Protein AF-J9DH73-F1 (afdb_monomer)

Sequence (199 aa):
MKFQQNHLLKFFNASQVFRYFQIIYLNVNLIKTSLPDKNPPKNPIFIPEATYPLINDPEERTLKVIQGFKFLAETIKNGNIDEERHLYKYRSCQDKKKLKEHASIASEYYRSILDKQDEIDTNALRKVLELQKIIWEAESYEPNPIIDTMVYSSVLRHTHLFNQFLSKRNQELLELPPRIYVFDHDEVPKYMKMFAGSG

Secondary structure (DSSP, 8-state):
-HHHHHHHHHHHHHHHHHHHHHHHHHHHHHHHHTS--SS--SS-------S------HHHHHHHHHHHHHHHHHHHHHS-TTT-TTTGGGTT-S-HHHHHHHHHHHHHHHHHHHH-GGG--HHHHHHHHHHHHHHHHHTTSS--HHHHHHHHHHHHHHHHHHHHHHHHTTPPPPPPPPPP--S-GGGHHHHHHHHTT--

Mean predicted aligned error: 12.37 Å

Radius of gyration: 19.83 Å; Cα contacts (8 Å, |Δi|>4): 155; chains: 1; bounding box: 51×43×52 Å

Organism: Edhazardia aedis (strain USNM 41457) (NCBI:txid1003232)

Solvent-accessible surface area (backbone atoms only — not comparable to full-atom values): 11528 Å² total; per-residue (Å²): 110,72,66,62,53,53,51,51,52,50,51,51,25,51,53,46,49,54,53,49,54,51,45,53,54,50,50,60,54,52,54,58,74,54,48,88,67,93,70,75,66,97,65,75,83,84,68,82,72,74,93,60,80,96,64,87,48,43,57,64,46,48,54,50,51,47,52,52,50,24,51,52,17,45,45,53,44,75,48,57,46,90,74,37,80,92,36,45,67,46,52,73,26,90,55,56,67,61,52,29,51,54,18,44,55,38,26,55,52,39,50,57,46,69,77,37,61,90,72,68,44,56,68,55,53,52,52,49,52,53,48,51,47,53,58,49,48,44,59,40,63,60,94,38,69,66,48,58,52,51,44,49,52,51,51,47,54,48,49,53,43,50,32,52,34,26,56,77,69,74,45,67,67,73,81,75,69,78,78,78,76,84,63,59,79,88,44,45,71,56,53,51,32,52,60,53,72,70,111

Foldseek 3Di:
DVVVVVVVLQVQLVVLLVLVVVLVVLLVLLVVLQDPDPDDPPDDDCPPPPPDPPDVDLLVVLLVVLVVLLVVLVCLLPDDLVPDPVNVLLVPQPCSVVSNVLSVVSNVLSVVCNVVVVPDAPVSLVVNLVSLLSNQVSSPNDPDSNSVSVSLVVSQVSLVSVQSVCVVVVHDGDDRPHRDDSDDPVCVVVVSCVSSVND

pLDDT: mean 71.95, std 19.32, range [31.03, 97.44]

Structure (mmCIF, N/CA/C/O backbone):
data_AF-J9DH73-F1
#
_entry.id   AF-J9DH73-F1
#
loop_
_atom_site.group_PDB
_atom_site.id
_atom_site.type_symbol
_atom_site.label_atom_id
_atom_site.label_alt_id
_atom_site.label_comp_id
_atom_site.label_asym_id
_atom_site.label_entity_id
_atom_site.label_seq_id
_atom_site.pdbx_PDB_ins_code
_atom_site.Cartn_x
_atom_site.Cartn_y
_atom_site.Cartn_z
_atom_site.occupancy
_atom_site.B_iso_or_equiv
_atom_site.auth_seq_id
_atom_site.auth_comp_id
_atom_site.auth_asym_id
_atom_site.auth_atom_id
_atom_site.pdbx_PDB_model_num
ATOM 1 N N . MET A 1 1 ? 34.864 -10.810 -31.579 1.00 51.38 1 MET A N 1
ATOM 2 C CA . MET A 1 1 ? 33.843 -9.797 -31.218 1.00 51.38 1 MET A CA 1
ATOM 3 C C . MET A 1 1 ? 32.400 -10.250 -31.474 1.00 51.38 1 MET A C 1
ATOM 5 O O . MET A 1 1 ? 31.648 -10.285 -30.510 1.00 51.38 1 MET A O 1
ATOM 9 N N . LYS A 1 2 ? 32.006 -10.685 -32.687 1.00 54.03 2 LYS A N 1
ATOM 10 C CA . LYS A 1 2 ? 30.611 -11.108 -32.986 1.00 54.03 2 LYS A CA 1
ATOM 11 C C . LYS A 1 2 ? 30.055 -12.236 -32.093 1.00 54.03 2 LYS A C 1
ATOM 13 O O . LYS A 1 2 ? 28.882 -12.220 -31.741 1.00 54.03 2 LYS A O 1
ATOM 18 N N . PHE A 1 3 ? 30.892 -13.196 -31.692 1.00 49.16 3 PHE A N 1
ATOM 19 C CA . PHE A 1 3 ? 30.472 -14.333 -30.859 1.00 49.16 3 PHE A CA 1
ATOM 20 C C . PHE A 1 3 ? 30.090 -13.924 -29.424 1.00 49.16 3 PHE A C 1
ATOM 22 O O . PHE A 1 3 ? 29.038 -14.317 -28.926 1.00 49.16 3 PHE A O 1
ATOM 29 N N . GLN A 1 4 ? 30.904 -13.077 -28.783 1.00 47.84 4 GLN A N 1
ATOM 30 C CA . GLN A 1 4 ? 30.628 -12.559 -27.436 1.00 47.84 4 GLN A CA 1
ATOM 31 C C . GLN A 1 4 ? 29.412 -11.627 -27.420 1.00 47.84 4 GLN A C 1
ATOM 33 O O . GLN A 1 4 ? 28.604 -11.723 -26.505 1.00 47.84 4 GLN A O 1
ATOM 38 N N . GLN A 1 5 ? 29.228 -10.795 -28.453 1.00 54.97 5 GLN A N 1
ATOM 39 C CA . GLN A 1 5 ? 28.031 -9.956 -28.595 1.00 54.97 5 GLN A CA 1
ATOM 40 C C . GLN A 1 5 ? 26.753 -10.796 -28.733 1.00 54.97 5 GLN A C 1
ATOM 42 O O . GLN A 1 5 ? 25.781 -10.525 -28.037 1.00 54.97 5 GLN A O 1
ATOM 47 N N . ASN A 1 6 ? 26.769 -11.863 -29.543 1.00 61.38 6 ASN A N 1
ATOM 48 C CA . ASN A 1 6 ? 25.629 -12.781 -29.666 1.00 61.38 6 ASN A CA 1
ATOM 49 C C . ASN A 1 6 ? 25.310 -13.517 -28.357 1.00 61.38 6 ASN A C 1
ATOM 51 O O . ASN A 1 6 ? 24.139 -13.720 -28.039 1.00 61.38 6 ASN A O 1
ATOM 55 N N . HIS A 1 7 ? 26.327 -13.921 -27.593 1.00 60.62 7 HIS A N 1
ATOM 56 C CA . HIS A 1 7 ? 26.116 -14.553 -26.291 1.00 60.62 7 HIS A CA 1
ATOM 57 C C . HIS A 1 7 ? 25.555 -13.581 -25.254 1.00 60.62 7 HIS A C 1
ATOM 59 O O . HIS A 1 7 ? 24.628 -13.950 -24.536 1.00 60.62 7 HIS A O 1
ATOM 65 N N . LEU A 1 8 ? 26.064 -12.344 -25.212 1.00 56.38 8 LEU A N 1
ATOM 66 C CA . LEU A 1 8 ? 25.523 -11.294 -24.352 1.00 56.38 8 LEU A CA 1
ATOM 67 C C . LEU A 1 8 ? 24.046 -11.043 -24.676 1.00 56.38 8 LEU A C 1
ATOM 69 O O . LEU A 1 8 ? 23.219 -11.041 -23.773 1.00 56.38 8 LEU A O 1
ATOM 73 N N . LEU A 1 9 ? 23.705 -10.905 -25.962 1.00 57.78 9 LEU A N 1
ATOM 74 C CA . LEU A 1 9 ? 22.332 -10.657 -26.408 1.00 57.78 9 LEU A CA 1
ATOM 75 C C . LEU A 1 9 ? 21.389 -11.802 -26.012 1.00 57.78 9 LEU A C 1
ATOM 77 O O . LEU A 1 9 ? 20.325 -11.570 -25.447 1.00 57.78 9 LEU A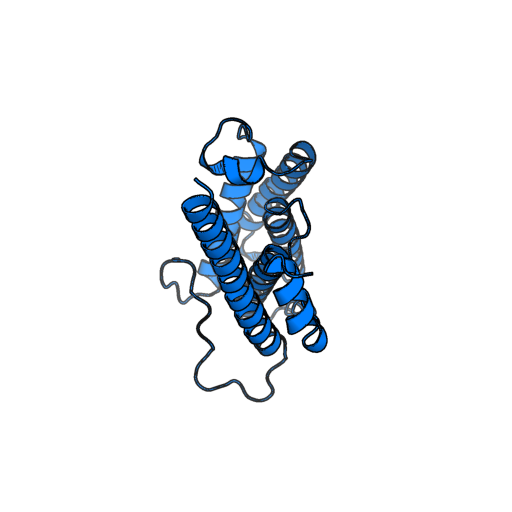 O 1
ATOM 81 N N . LYS A 1 10 ? 21.808 -13.053 -26.243 1.00 58.22 10 LYS A N 1
ATOM 82 C CA . LYS A 1 10 ? 21.043 -14.241 -25.836 1.00 58.22 10 LYS A CA 1
ATOM 83 C C . LYS A 1 10 ? 20.865 -14.319 -24.320 1.00 58.22 10 LYS A C 1
ATOM 85 O O . LYS A 1 10 ? 19.787 -14.680 -23.861 1.00 58.22 10 LYS A O 1
ATOM 90 N N . PHE A 1 11 ? 21.890 -13.966 -23.548 1.00 62.53 11 PHE A N 1
ATOM 91 C CA . PHE A 1 11 ? 21.822 -13.934 -22.088 1.00 62.53 11 PHE A CA 1
ATOM 92 C C . PHE A 1 11 ? 20.876 -12.836 -21.577 1.00 62.53 11 PHE A C 1
ATOM 94 O O . PHE A 1 11 ? 20.068 -13.091 -20.681 1.00 62.53 11 PHE A O 1
ATOM 101 N N . PHE A 1 12 ? 20.916 -11.641 -22.176 1.00 56.41 12 PHE A N 1
ATOM 102 C CA . PHE A 1 12 ? 19.981 -10.554 -21.872 1.00 56.41 12 PHE A CA 1
ATOM 103 C C . PHE A 1 12 ? 18.535 -10.939 -22.208 1.00 56.41 12 PHE A C 1
ATOM 105 O O . PHE A 1 12 ? 17.659 -10.770 -21.362 1.00 56.41 12 PHE A O 1
ATOM 112 N N . ASN A 1 13 ? 18.290 -11.540 -23.376 1.00 56.66 13 ASN A N 1
ATOM 113 C CA . ASN A 1 13 ? 16.952 -11.982 -23.778 1.00 56.66 13 ASN A CA 1
ATOM 114 C C . ASN A 1 13 ? 16.436 -13.127 -22.896 1.00 56.66 13 ASN A C 1
ATOM 116 O O . ASN A 1 13 ? 15.281 -13.104 -22.478 1.00 56.66 13 ASN A O 1
ATOM 120 N N . ALA A 1 14 ? 17.283 -14.096 -22.532 1.00 59.66 14 ALA A N 1
ATOM 121 C CA . ALA A 1 14 ? 16.899 -15.153 -21.597 1.00 59.66 14 ALA A CA 1
ATOM 122 C C . ALA A 1 14 ? 16.576 -14.587 -20.202 1.00 59.66 14 ALA A C 1
ATOM 124 O O . ALA A 1 14 ? 15.585 -14.978 -19.592 1.00 59.66 14 ALA A O 1
ATOM 125 N N . SER A 1 15 ? 17.357 -13.616 -19.721 1.00 59.72 15 SER A N 1
ATOM 126 C CA . SER A 1 15 ? 17.110 -12.940 -18.440 1.00 59.72 15 SER A CA 1
ATOM 127 C C . SER A 1 15 ? 15.808 -12.133 -18.444 1.00 59.72 15 SER A C 1
ATOM 129 O O . SER A 1 15 ? 15.085 -12.138 -17.448 1.00 59.72 15 SER A O 1
ATOM 131 N N . GLN A 1 16 ? 15.482 -11.469 -19.558 1.00 55.56 16 GLN A N 1
ATOM 132 C CA . GLN A 1 16 ? 14.188 -10.810 -19.766 1.00 55.56 16 GLN A CA 1
ATOM 133 C C . GLN A 1 16 ? 13.054 -11.842 -19.695 1.00 55.56 16 GLN A C 1
ATOM 135 O O . GLN A 1 16 ? 12.154 -11.699 -18.873 1.00 55.56 16 GLN A O 1
ATOM 140 N N . VAL A 1 17 ? 13.137 -12.936 -20.459 1.00 56.59 17 VAL A N 1
ATOM 141 C CA . VAL A 1 17 ? 12.135 -14.019 -20.456 1.00 56.59 17 VAL A CA 1
ATOM 142 C C . VAL A 1 17 ? 11.925 -14.618 -19.060 1.00 56.59 17 VAL A C 1
ATOM 144 O O . VAL A 1 17 ? 10.782 -14.814 -18.653 1.00 56.59 17 VAL A O 1
ATOM 147 N N . PHE A 1 18 ? 12.992 -14.852 -18.290 1.00 57.72 18 PHE A N 1
ATOM 148 C CA . PHE A 1 18 ? 12.879 -15.330 -16.906 1.00 57.72 18 PHE A CA 1
ATOM 149 C C . PHE A 1 18 ? 12.145 -14.339 -15.996 1.00 57.72 18 PHE A C 1
ATOM 151 O O . PHE A 1 18 ? 11.306 -14.762 -15.198 1.00 57.72 18 PHE A O 1
ATOM 158 N N . ARG A 1 19 ? 12.403 -13.030 -16.136 1.00 52.12 19 ARG A N 1
ATOM 159 C CA . ARG A 1 19 ? 11.634 -11.999 -15.420 1.00 52.12 19 ARG A CA 1
ATOM 160 C C . ARG A 1 19 ? 10.159 -12.049 -15.814 1.00 52.12 19 ARG A C 1
ATOM 162 O O . ARG A 1 19 ? 9.313 -12.015 -14.931 1.00 52.12 19 ARG A O 1
ATOM 169 N N . TYR A 1 20 ? 9.831 -12.230 -17.093 1.00 56.41 20 TYR A N 1
ATOM 170 C CA . TYR A 1 20 ? 8.434 -12.338 -17.536 1.00 56.41 20 TYR A CA 1
ATOM 171 C C . TYR A 1 20 ? 7.722 -13.594 -17.036 1.00 56.41 20 TYR A C 1
ATOM 173 O O . TYR A 1 20 ? 6.562 -13.521 -16.638 1.00 56.41 20 TYR A O 1
ATOM 181 N N . PHE A 1 21 ? 8.415 -14.729 -16.964 1.00 60.50 21 PHE A N 1
ATOM 182 C CA . PHE A 1 21 ? 7.854 -15.954 -16.393 1.00 60.50 21 PHE A CA 1
ATOM 183 C C . PHE A 1 21 ? 7.482 -15.774 -14.914 1.00 60.50 21 PHE A C 1
ATOM 185 O O . PHE A 1 21 ? 6.420 -16.219 -14.476 1.00 60.50 21 PHE A O 1
ATOM 192 N N . GLN A 1 22 ? 8.318 -15.055 -14.155 1.00 57.19 22 GLN A N 1
ATOM 193 C CA . GLN A 1 22 ? 8.010 -14.675 -12.775 1.00 57.19 22 GLN A CA 1
ATOM 194 C C . GLN A 1 22 ? 6.772 -13.771 -12.702 1.00 57.19 22 GLN A C 1
ATOM 196 O O . GLN A 1 22 ? 5.927 -13.988 -11.840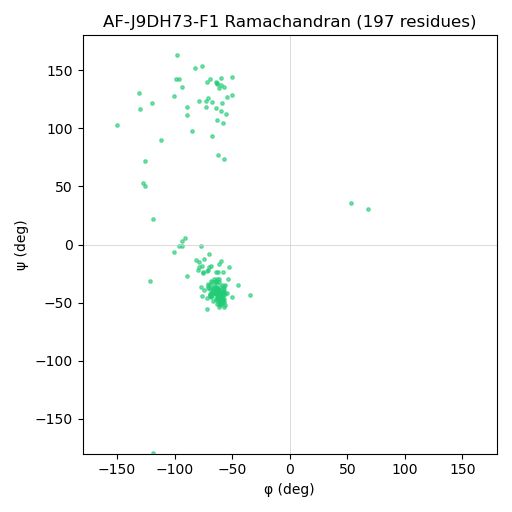 1.00 57.19 22 GLN A O 1
ATOM 201 N N . ILE A 1 23 ? 6.611 -12.813 -13.622 1.00 54.16 23 ILE A N 1
ATOM 202 C CA . ILE A 1 23 ? 5.426 -11.940 -13.666 1.00 54.16 23 ILE A CA 1
ATOM 203 C C . ILE A 1 23 ? 4.152 -12.731 -13.957 1.00 54.16 23 ILE A C 1
ATOM 205 O O . ILE A 1 23 ? 3.144 -12.523 -13.284 1.00 54.16 23 ILE A O 1
ATOM 209 N N . ILE A 1 24 ? 4.176 -13.630 -14.943 1.00 57.59 24 ILE A N 1
ATOM 210 C CA . ILE A 1 24 ? 3.013 -14.453 -15.300 1.00 57.59 24 ILE A CA 1
ATOM 211 C C . ILE A 1 24 ? 2.611 -15.315 -14.099 1.00 57.59 24 ILE A C 1
ATOM 213 O O . ILE A 1 24 ? 1.440 -15.361 -13.728 1.00 57.59 24 ILE A O 1
ATOM 217 N N . TYR A 1 25 ? 3.588 -15.931 -13.429 1.00 57.03 25 TYR A N 1
ATOM 218 C CA . TYR A 1 25 ? 3.342 -16.730 -12.231 1.00 57.03 25 TYR A CA 1
ATOM 219 C C . TYR A 1 25 ? 2.799 -15.894 -11.057 1.00 57.03 25 TYR A C 1
ATOM 221 O O . TYR A 1 25 ? 1.879 -16.326 -10.359 1.00 57.03 25 TYR A O 1
ATOM 229 N N . LEU A 1 26 ? 3.321 -14.680 -10.849 1.00 53.56 26 LEU A N 1
ATOM 230 C CA . LEU A 1 26 ? 2.803 -13.739 -9.851 1.00 53.56 26 LEU A CA 1
ATOM 231 C C . LEU A 1 26 ? 1.354 -13.338 -10.168 1.00 53.56 26 LEU A C 1
ATOM 233 O O . LEU A 1 26 ? 0.506 -13.401 -9.282 1.00 53.56 26 LEU A O 1
ATOM 237 N N . ASN A 1 27 ? 1.039 -13.025 -11.428 1.00 53.31 27 ASN A N 1
ATOM 238 C CA . ASN A 1 27 ? -0.311 -12.662 -11.869 1.00 53.31 27 ASN A CA 1
ATOM 239 C C . ASN A 1 27 ? -1.324 -13.798 -11.668 1.00 53.31 27 ASN A C 1
ATOM 241 O O . ASN A 1 27 ? -2.405 -13.566 -11.131 1.00 53.31 27 ASN A O 1
ATOM 245 N N . VAL A 1 28 ? -0.977 -15.039 -12.023 1.00 55.50 28 VAL A N 1
ATOM 246 C CA . VAL A 1 28 ? -1.866 -16.202 -11.833 1.00 55.50 28 VAL A CA 1
ATOM 247 C C . VAL A 1 28 ? -2.208 -16.430 -10.356 1.00 55.50 28 VAL A C 1
ATOM 249 O O . VAL A 1 28 ? -3.340 -16.797 -10.037 1.00 55.50 28 VAL A O 1
ATOM 252 N N . ASN A 1 29 ? -1.263 -16.201 -9.443 1.00 50.38 29 ASN A N 1
ATOM 253 C CA . ASN A 1 29 ? -1.519 -16.341 -8.008 1.00 50.38 29 ASN A CA 1
ATOM 254 C C . ASN A 1 29 ? -2.357 -15.183 -7.448 1.00 50.38 29 ASN A C 1
ATOM 256 O O . ASN A 1 29 ? -3.273 -15.428 -6.666 1.00 50.38 29 ASN A O 1
ATOM 260 N N . LEU A 1 30 ? -2.109 -13.953 -7.905 1.00 53.25 30 LEU A N 1
ATOM 261 C CA . LEU A 1 30 ? -2.869 -12.759 -7.515 1.00 53.25 30 LEU A CA 1
ATOM 262 C C . LEU A 1 30 ? -4.346 -12.843 -7.908 1.00 53.25 30 LEU A C 1
ATOM 264 O O . LEU A 1 30 ? -5.229 -12.476 -7.135 1.00 53.25 30 LEU A O 1
ATOM 268 N N . ILE A 1 31 ? -4.612 -13.408 -9.083 1.00 50.06 31 ILE A N 1
ATOM 269 C CA . ILE A 1 31 ? -5.952 -13.686 -9.602 1.00 50.06 31 ILE A CA 1
ATOM 270 C C . ILE A 1 31 ? -6.764 -14.610 -8.677 1.00 50.06 31 ILE A C 1
ATOM 272 O O . ILE A 1 31 ? -7.980 -14.453 -8.575 1.00 50.06 31 ILE A O 1
ATOM 276 N N . LYS A 1 32 ? -6.121 -15.577 -8.013 1.00 52.12 32 LYS A N 1
ATOM 277 C CA . LYS A 1 32 ? -6.806 -16.538 -7.131 1.00 52.12 32 LYS A CA 1
ATOM 278 C C . LYS A 1 32 ? -7.184 -15.914 -5.791 1.00 52.12 32 LYS A C 1
ATOM 280 O O . LYS A 1 32 ? -8.313 -16.078 -5.350 1.00 52.12 32 LYS A O 1
ATOM 285 N N . THR A 1 33 ? -6.273 -15.154 -5.183 1.00 50.16 33 THR A N 1
ATOM 286 C CA . THR A 1 33 ? -6.521 -14.391 -3.938 1.00 50.16 33 THR A CA 1
ATOM 287 C C . THR A 1 33 ? -7.495 -13.222 -4.142 1.00 50.16 33 THR A C 1
ATOM 289 O O . THR A 1 33 ? -8.120 -12.746 -3.204 1.00 50.16 33 THR A O 1
ATOM 292 N N . SER A 1 34 ? -7.645 -12.835 -5.407 1.00 42.00 34 SER A N 1
ATOM 293 C CA . SER A 1 34 ? -8.719 -12.092 -6.058 1.00 42.00 34 SER A CA 1
ATOM 294 C C . SER A 1 34 ? -10.158 -12.289 -5.604 1.00 42.00 34 SER A C 1
ATOM 296 O O . SER A 1 34 ? -10.979 -11.367 -5.598 1.00 42.00 34 SER A O 1
ATOM 298 N N . LEU A 1 35 ? -10.487 -13.558 -5.401 1.00 49.72 35 LEU A N 1
ATOM 299 C CA . LEU A 1 35 ? -11.854 -14.041 -5.379 1.00 49.72 35 LEU A CA 1
ATOM 300 C C . LEU A 1 35 ? -12.328 -14.175 -3.930 1.00 49.72 35 LEU A C 1
ATOM 302 O O . LEU A 1 35 ? -11.559 -14.620 -3.077 1.00 49.72 35 LEU A O 1
ATOM 306 N N . PRO A 1 36 ? -13.598 -13.859 -3.631 1.00 43.56 36 PRO A N 1
ATOM 307 C CA . PRO A 1 36 ? -14.199 -14.290 -2.380 1.00 43.56 36 PRO A CA 1
ATOM 308 C C . PRO A 1 36 ? -14.247 -15.824 -2.383 1.00 43.56 36 PRO A C 1
ATOM 310 O O . PRO A 1 36 ? -15.010 -16.435 -3.135 1.00 43.56 36 PRO A O 1
ATOM 313 N N . ASP A 1 37 ? -13.386 -16.454 -1.588 1.00 39.31 37 ASP A N 1
ATOM 314 C CA . ASP A 1 37 ? -13.274 -17.908 -1.560 1.00 39.31 37 ASP A CA 1
ATOM 315 C C . ASP A 1 37 ? -14.503 -18.507 -0.859 1.00 39.31 37 ASP A C 1
ATOM 317 O O . ASP A 1 37 ? -14.751 -18.251 0.319 1.00 39.31 37 ASP A O 1
ATOM 321 N N . LYS A 1 38 ? -15.293 -19.319 -1.575 1.00 43.28 38 LYS A N 1
ATOM 322 C CA . LYS A 1 38 ? -16.439 -20.041 -0.983 1.00 43.28 38 LYS A CA 1
ATOM 323 C C . LYS A 1 38 ? -15.996 -21.158 -0.033 1.00 43.28 38 LYS A C 1
ATOM 325 O O . LYS A 1 38 ? -16.802 -21.598 0.776 1.00 43.28 38 LYS A O 1
ATOM 330 N N . ASN A 1 39 ? -14.747 -21.615 -0.146 1.00 39.53 39 ASN A N 1
ATOM 331 C CA . ASN A 1 39 ? -14.110 -22.591 0.733 1.00 39.53 39 ASN A CA 1
ATOM 332 C C . ASN A 1 39 ? -12.599 -22.305 0.765 1.00 39.53 39 ASN A C 1
ATOM 334 O O . ASN A 1 39 ? -11.915 -22.666 -0.194 1.00 39.53 39 ASN A O 1
ATOM 338 N N . PRO A 1 40 ? -12.063 -21.679 1.825 1.00 39.16 40 PRO A N 1
ATOM 339 C CA . PRO A 1 40 ? -10.645 -21.355 1.882 1.00 39.16 40 PRO A CA 1
ATOM 340 C C . PRO A 1 40 ? -9.795 -22.640 1.832 1.00 39.16 40 PRO A C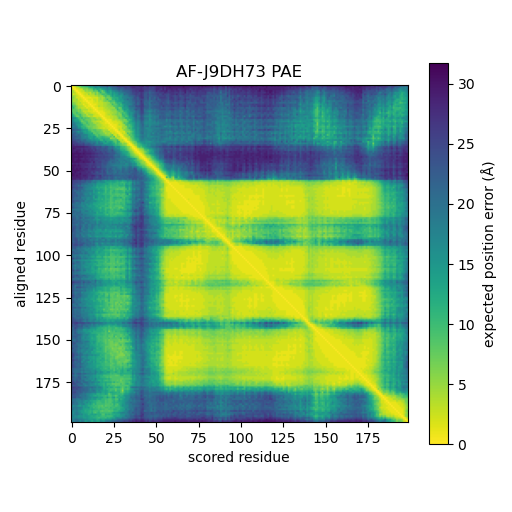 1
ATOM 342 O O . PRO A 1 40 ? -10.099 -23.611 2.539 1.00 39.16 40 PRO A O 1
ATOM 345 N N . PRO A 1 41 ? -8.725 -22.692 1.017 1.00 36.00 41 PRO A N 1
ATOM 346 C CA . PRO A 1 41 ? -7.816 -23.827 0.992 1.00 36.00 41 PRO A CA 1
ATOM 347 C C . PRO A 1 41 ? -7.126 -23.982 2.353 1.00 36.00 41 PRO A C 1
ATOM 349 O O . PRO A 1 41 ? -6.685 -23.010 2.961 1.00 36.00 41 PRO A O 1
ATOM 352 N N . LYS A 1 42 ? -6.986 -25.231 2.817 1.00 38.84 42 LYS A N 1
ATOM 353 C CA . LYS A 1 42 ? -6.387 -25.577 4.123 1.00 38.84 42 LYS A CA 1
ATOM 354 C C . LYS A 1 42 ? -4.936 -25.106 4.306 1.00 38.84 42 LYS A C 1
ATOM 356 O O . LYS A 1 42 ? -4.459 -25.105 5.432 1.00 38.84 42 LYS A O 1
ATOM 361 N N . ASN A 1 43 ? -4.259 -24.715 3.226 1.00 32.72 43 ASN A N 1
ATOM 362 C CA . ASN A 1 43 ? -2.941 -24.092 3.251 1.00 32.72 43 ASN A CA 1
ATOM 363 C C . ASN A 1 43 ? -2.971 -22.824 2.383 1.00 32.72 43 ASN A C 1
ATOM 365 O O . ASN A 1 43 ? -3.180 -22.944 1.171 1.00 32.72 43 ASN A O 1
ATOM 369 N N . PRO A 1 44 ? -2.768 -21.625 2.957 1.00 34.78 44 PRO A N 1
ATOM 370 C CA . PRO A 1 44 ? -2.685 -20.401 2.175 1.00 34.78 44 PRO A CA 1
ATOM 371 C C . PRO A 1 44 ? -1.468 -20.449 1.245 1.00 34.78 44 PRO A C 1
ATOM 373 O O . PRO A 1 44 ? -0.392 -20.926 1.613 1.00 34.78 44 PRO A O 1
ATOM 376 N N . ILE A 1 45 ? -1.651 -19.954 0.019 1.00 35.22 45 ILE A N 1
ATOM 377 C CA . ILE A 1 45 ? -0.564 -19.753 -0.941 1.00 35.22 45 ILE A CA 1
ATOM 378 C C . ILE A 1 45 ? 0.442 -18.800 -0.291 1.00 35.22 45 ILE A C 1
ATOM 380 O O . ILE A 1 45 ? 0.090 -17.690 0.107 1.00 35.22 45 ILE A O 1
ATOM 384 N N . PHE A 1 46 ? 1.684 -19.262 -0.160 1.00 31.03 46 PHE A N 1
ATOM 385 C CA . PHE A 1 46 ? 2.773 -18.535 0.480 1.00 31.03 46 PHE A CA 1
ATOM 386 C C . PHE A 1 46 ? 3.140 -17.315 -0.378 1.00 31.03 46 PHE A C 1
ATOM 388 O O . PHE A 1 46 ? 3.917 -17.406 -1.329 1.00 31.03 46 PHE A O 1
ATOM 395 N N . ILE A 1 47 ? 2.544 -16.164 -0.073 1.00 40.97 47 ILE A N 1
ATOM 396 C CA . ILE A 1 47 ? 3.073 -14.872 -0.508 1.00 40.97 47 ILE A CA 1
ATOM 397 C C . ILE A 1 47 ? 4.316 -14.655 0.357 1.00 40.97 47 ILE A C 1
ATOM 399 O O . ILE A 1 47 ? 4.174 -14.721 1.579 1.00 40.97 47 ILE A O 1
ATOM 403 N N . PRO A 1 48 ? 5.518 -14.441 -0.214 1.00 32.25 48 PRO A N 1
ATOM 404 C CA . PRO A 1 48 ? 6.713 -14.225 0.587 1.00 32.25 48 PRO A CA 1
ATOM 405 C C . PRO A 1 48 ? 6.438 -13.063 1.535 1.00 32.25 48 PRO A C 1
ATOM 407 O O . PRO A 1 48 ? 6.221 -11.930 1.093 1.00 32.25 48 PRO A O 1
ATOM 410 N N . GLU A 1 49 ? 6.366 -13.360 2.831 1.00 36.69 49 GLU A N 1
ATOM 411 C CA . GLU A 1 49 ? 6.257 -12.330 3.845 1.00 36.69 49 GLU A CA 1
ATOM 412 C C . GLU A 1 49 ? 7.500 -11.458 3.692 1.00 36.69 49 GLU A C 1
ATOM 414 O O . GLU A 1 49 ? 8.631 -11.918 3.865 1.00 36.69 49 GLU A O 1
ATOM 419 N N . ALA A 1 50 ? 7.303 -10.191 3.314 1.00 38.47 50 ALA A N 1
ATOM 420 C CA . ALA A 1 50 ? 8.323 -9.191 3.570 1.00 38.47 50 ALA A CA 1
ATOM 421 C C . ALA A 1 50 ? 8.679 -9.336 5.051 1.00 38.47 50 ALA A C 1
ATOM 423 O O . ALA A 1 50 ? 7.772 -9.419 5.878 1.00 38.47 50 ALA A O 1
ATOM 424 N N . THR A 1 51 ? 9.973 -9.459 5.338 1.00 35.31 51 THR A N 1
ATOM 425 C CA . THR A 1 51 ? 10.582 -9.720 6.647 1.00 35.31 51 THR A CA 1
ATOM 426 C C . THR A 1 51 ? 10.180 -8.663 7.673 1.00 35.31 51 THR A C 1
ATOM 428 O O . THR A 1 51 ? 10.956 -7.782 8.033 1.00 35.31 51 THR A O 1
ATOM 431 N N . TYR A 1 52 ? 8.942 -8.735 8.131 1.00 37.34 52 TYR A N 1
ATOM 432 C CA . TYR A 1 52 ? 8.468 -8.126 9.350 1.00 37.34 52 TYR A CA 1
ATOM 433 C C . TYR A 1 52 ? 8.535 -9.218 10.418 1.00 37.34 52 TYR A C 1
ATOM 435 O O . TYR A 1 52 ? 8.283 -10.385 10.104 1.00 37.34 52 TYR A O 1
ATOM 443 N N . PRO A 1 53 ? 8.898 -8.887 11.668 1.00 41.81 53 PRO A N 1
ATOM 444 C CA . PRO A 1 53 ? 8.814 -9.852 12.757 1.00 41.81 53 PRO A CA 1
ATOM 445 C C . PRO A 1 53 ? 7.418 -10.491 12.764 1.00 41.81 53 PRO A C 1
ATOM 447 O O . PRO A 1 53 ? 6.439 -9.818 12.427 1.00 41.81 53 PRO A O 1
ATOM 450 N N . LEU A 1 54 ? 7.345 -11.782 13.110 1.00 47.69 54 LEU A N 1
ATOM 451 C CA . LEU A 1 54 ? 6.104 -12.554 13.252 1.00 47.69 54 LEU A CA 1
ATOM 452 C C . LEU A 1 54 ? 5.245 -11.948 14.372 1.00 47.69 54 LEU A C 1
ATOM 454 O O . LEU A 1 54 ? 5.227 -12.413 15.506 1.00 47.69 54 LEU A O 1
ATOM 458 N N . ILE A 1 55 ? 4.583 -10.841 14.060 1.00 53.19 55 ILE A N 1
ATOM 459 C CA . ILE A 1 55 ? 3.579 -10.202 14.893 1.00 53.19 55 ILE A CA 1
ATOM 460 C C . ILE A 1 55 ? 2.268 -10.847 14.484 1.00 53.19 55 ILE A C 1
ATOM 462 O O . ILE A 1 55 ? 1.805 -10.663 13.359 1.00 53.19 55 ILE A O 1
ATOM 466 N N . ASN A 1 56 ? 1.693 -11.635 15.386 1.00 70.06 56 ASN A N 1
ATOM 467 C CA . ASN A 1 56 ? 0.453 -12.356 15.111 1.00 70.06 56 ASN A CA 1
ATOM 468 C C . ASN A 1 56 ? -0.793 -11.474 15.283 1.00 70.06 56 ASN A C 1
ATOM 470 O O . ASN A 1 56 ? -1.875 -11.867 14.851 1.00 70.06 56 ASN A O 1
ATOM 474 N N . ASP A 1 57 ? -0.660 -10.293 15.893 1.00 86.56 57 ASP A N 1
ATOM 475 C CA . ASP A 1 57 ? -1.778 -9.383 16.110 1.00 86.56 57 ASP A CA 1
ATOM 476 C C . ASP A 1 57 ? -1.982 -8.414 14.922 1.00 86.56 57 ASP A C 1
ATOM 478 O O . ASP A 1 57 ? -1.087 -7.618 14.613 1.00 86.56 57 ASP A O 1
ATOM 482 N N . PRO A 1 58 ? -3.143 -8.450 14.235 1.00 85.69 58 PRO A N 1
ATOM 483 C CA . PRO A 1 58 ? -3.427 -7.556 13.112 1.00 85.69 58 PRO A CA 1
ATOM 484 C C . PRO A 1 58 ? -3.498 -6.077 13.513 1.00 85.69 58 PRO A C 1
ATOM 486 O O . PRO A 1 58 ? -3.269 -5.219 12.660 1.00 85.69 58 PRO A O 1
ATOM 489 N N . GLU A 1 59 ? -3.779 -5.766 14.781 1.00 90.44 59 GLU A N 1
ATOM 490 C CA . GLU A 1 59 ? -3.837 -4.392 15.278 1.00 90.44 59 GLU A CA 1
ATOM 491 C C . GLU A 1 59 ? -2.450 -3.767 15.377 1.00 90.44 59 GLU A C 1
ATOM 493 O O . GLU A 1 59 ? -2.155 -2.794 14.675 1.00 90.44 59 GLU A O 1
ATOM 498 N N . GLU A 1 60 ? -1.543 -4.419 16.099 1.00 90.88 60 GLU A N 1
ATOM 499 C CA . GLU A 1 60 ? -0.139 -4.022 16.144 1.00 90.88 60 GLU A CA 1
ATOM 500 C C . GLU A 1 60 ? 0.506 -3.991 14.743 1.00 90.88 60 GLU A C 1
ATOM 502 O O . GLU A 1 60 ? 1.249 -3.058 14.410 1.00 90.88 60 GLU A O 1
ATOM 507 N N . ARG A 1 61 ? 0.207 -4.976 13.880 1.00 89.75 61 ARG A N 1
ATOM 508 C CA . ARG A 1 61 ? 0.708 -4.996 12.492 1.00 89.75 61 ARG A CA 1
ATOM 509 C C . ARG A 1 61 ? 0.213 -3.803 11.679 1.00 89.75 61 ARG A C 1
ATOM 511 O O . ARG A 1 61 ? 1.013 -3.194 10.970 1.00 89.75 61 ARG A O 1
ATOM 518 N N . THR A 1 62 ? -1.073 -3.466 11.770 1.00 92.12 62 THR A N 1
ATOM 519 C CA . THR A 1 62 ? -1.668 -2.337 11.036 1.00 92.12 62 THR A CA 1
ATOM 520 C C . THR A 1 62 ? -0.994 -1.027 11.426 1.00 92.12 62 THR A C 1
ATOM 522 O O . THR A 1 62 ? -0.523 -0.292 10.555 1.00 92.12 62 THR A O 1
ATOM 525 N N . LEU A 1 63 ? -0.845 -0.778 12.729 1.00 93.38 63 LEU A N 1
ATOM 526 C CA . LEU A 1 63 ? -0.185 0.424 13.238 1.00 93.38 63 LEU A CA 1
ATOM 527 C C . LEU A 1 63 ? 1.282 0.504 12.801 1.00 93.38 63 LEU A C 1
ATOM 529 O O . LEU A 1 63 ? 1.741 1.557 12.357 1.00 93.38 63 LEU A O 1
ATOM 533 N N . LYS A 1 64 ? 2.015 -0.616 12.839 1.00 91.44 64 LYS A N 1
ATOM 534 C CA . LYS A 1 64 ? 3.406 -0.673 12.362 1.00 91.44 64 LYS A CA 1
ATOM 535 C C . LYS A 1 64 ? 3.535 -0.399 10.870 1.00 91.44 64 LYS A C 1
ATOM 537 O O . LYS A 1 64 ? 4.469 0.293 10.467 1.00 91.44 64 LYS A O 1
ATOM 542 N N . VAL A 1 65 ? 2.612 -0.902 10.054 1.00 91.25 65 VAL A N 1
ATOM 543 C CA . VAL A 1 65 ? 2.577 -0.595 8.619 1.00 91.25 65 VAL A CA 1
ATOM 544 C C . VAL A 1 65 ? 2.362 0.903 8.406 1.00 91.25 65 VAL A C 1
ATOM 546 O O . VAL A 1 65 ? 3.137 1.523 7.680 1.00 91.25 65 VAL A O 1
ATOM 549 N N . ILE A 1 66 ? 1.379 1.511 9.077 1.00 93.50 66 ILE A N 1
ATOM 550 C CA . ILE A 1 66 ? 1.113 2.956 8.967 1.00 93.50 66 ILE A CA 1
ATOM 551 C C . ILE A 1 66 ? 2.332 3.770 9.426 1.00 93.50 66 ILE A C 1
ATOM 553 O O . ILE A 1 66 ? 2.752 4.691 8.729 1.00 93.50 66 ILE A O 1
ATOM 557 N N . GLN A 1 67 ? 2.967 3.391 10.537 1.00 92.81 67 GLN A N 1
ATOM 558 C CA . GLN A 1 67 ? 4.187 4.030 11.040 1.00 92.81 67 GLN A CA 1
ATOM 559 C C . GLN A 1 67 ? 5.363 3.910 10.057 1.00 92.81 67 GLN A C 1
ATOM 561 O O . GLN A 1 67 ? 6.098 4.878 9.854 1.00 92.81 67 GLN A O 1
ATOM 566 N N . GLY A 1 68 ? 5.537 2.753 9.416 1.00 90.31 68 GLY A N 1
ATOM 567 C CA . GLY A 1 68 ? 6.556 2.559 8.385 1.00 90.31 68 GLY A CA 1
ATOM 568 C C . GLY A 1 68 ? 6.327 3.459 7.167 1.00 90.31 68 GLY A C 1
ATOM 569 O O . GLY A 1 68 ? 7.265 4.079 6.667 1.00 90.31 68 GLY A O 1
ATOM 570 N N . PHE A 1 69 ? 5.073 3.594 6.731 1.00 91.62 69 PHE A N 1
ATOM 571 C CA . PHE A 1 69 ? 4.707 4.489 5.631 1.00 91.62 69 PHE A CA 1
ATOM 572 C C . PHE A 1 69 ? 4.802 5.968 5.996 1.00 91.62 69 PHE A C 1
ATOM 574 O O . PHE A 1 69 ? 5.213 6.761 5.152 1.00 91.62 69 PHE A O 1
ATOM 581 N N . LYS A 1 70 ? 4.506 6.343 7.245 1.00 94.00 70 LYS A N 1
ATOM 582 C CA . LYS A 1 70 ? 4.788 7.682 7.775 1.00 94.00 70 LYS A CA 1
ATOM 583 C C . LYS A 1 70 ? 6.263 8.017 7.644 1.00 94.00 70 LYS A C 1
ATOM 585 O O . LYS A 1 70 ? 6.585 9.048 7.064 1.00 94.00 70 LYS A O 1
ATOM 590 N N . PHE A 1 71 ? 7.137 7.139 8.134 1.00 91.31 71 PHE A N 1
ATOM 591 C CA . PHE A 1 71 ? 8.578 7.348 8.038 1.00 91.31 71 PHE A CA 1
ATOM 592 C C . PHE A 1 71 ? 9.012 7.511 6.578 1.00 91.31 71 PHE A C 1
ATOM 594 O O . PHE A 1 71 ? 9.648 8.503 6.242 1.00 91.31 71 PHE A O 1
ATOM 601 N N . LEU A 1 72 ? 8.586 6.601 5.692 1.00 89.31 72 LEU A N 1
ATOM 602 C CA . LEU A 1 72 ? 8.893 6.680 4.262 1.00 89.31 72 LEU A CA 1
ATOM 603 C C . LEU A 1 72 ? 8.410 7.996 3.628 1.00 89.31 72 LEU A C 1
ATOM 605 O O . LEU A 1 72 ? 9.151 8.622 2.872 1.00 89.31 72 LEU A O 1
ATOM 609 N N . ALA A 1 73 ? 7.189 8.430 3.937 1.00 90.25 73 ALA A N 1
ATOM 610 C CA . ALA A 1 73 ? 6.628 9.675 3.427 1.00 90.25 73 ALA A CA 1
ATOM 611 C C . ALA A 1 73 ? 7.396 10.905 3.945 1.00 90.25 73 ALA A C 1
ATOM 613 O O . ALA A 1 73 ? 7.707 11.804 3.167 1.00 90.25 73 ALA A O 1
ATOM 614 N N . GLU A 1 74 ? 7.772 10.934 5.227 1.00 91.00 74 GLU A N 1
ATOM 615 C CA . GLU A 1 74 ? 8.615 11.992 5.801 1.00 91.00 74 GLU A CA 1
ATOM 616 C C . GLU A 1 74 ? 10.005 12.021 5.147 1.00 91.00 74 GLU A C 1
ATOM 618 O O . GLU A 1 74 ? 10.526 13.100 4.854 1.00 91.00 74 GLU A O 1
ATOM 623 N N . THR A 1 75 ? 10.578 10.851 4.852 1.00 89.81 75 THR A N 1
ATOM 624 C CA . THR A 1 75 ? 11.841 10.736 4.117 1.00 89.81 75 THR A CA 1
ATOM 625 C C . THR A 1 75 ? 11.725 11.302 2.702 1.00 89.81 75 THR A C 1
ATOM 627 O O . THR A 1 75 ? 12.555 12.106 2.303 1.00 89.81 75 THR A O 1
ATOM 630 N N . ILE A 1 76 ? 10.677 10.961 1.946 1.00 89.50 76 ILE A N 1
ATOM 631 C CA . ILE A 1 76 ? 10.475 11.484 0.582 1.00 89.50 76 ILE A CA 1
ATOM 632 C C . ILE A 1 76 ? 10.209 13.000 0.597 1.00 89.50 76 ILE A C 1
ATOM 634 O O . ILE A 1 76 ? 10.749 13.732 -0.234 1.00 89.50 76 ILE A O 1
ATOM 638 N N . LYS A 1 77 ? 9.391 13.480 1.545 1.00 91.19 77 LYS A N 1
ATOM 639 C CA . LYS A 1 77 ? 9.056 14.903 1.722 1.00 91.19 77 LYS A CA 1
ATOM 640 C C . LYS A 1 77 ? 10.317 15.744 1.935 1.00 91.19 77 LYS A C 1
ATOM 642 O O . LYS A 1 77 ? 10.541 16.722 1.217 1.00 91.19 77 LYS A O 1
ATOM 647 N N . ASN A 1 78 ? 11.133 15.352 2.913 1.00 90.50 78 ASN A N 1
ATOM 648 C CA . ASN A 1 78 ? 12.275 16.143 3.373 1.00 90.50 78 ASN A CA 1
ATOM 649 C C . ASN A 1 78 ? 13.566 15.842 2.603 1.00 90.50 78 ASN A C 1
ATOM 651 O O . ASN A 1 78 ? 14.425 16.714 2.500 1.00 90.50 78 ASN A O 1
ATOM 655 N N . GLY A 1 79 ? 13.700 14.635 2.057 1.00 85.00 79 GLY A N 1
ATOM 656 C CA . GLY A 1 79 ? 14.939 14.158 1.461 1.00 85.00 79 GLY A CA 1
ATOM 657 C C . GLY A 1 79 ? 15.236 14.748 0.086 1.00 85.00 79 GLY A C 1
ATOM 658 O O . GLY A 1 79 ? 14.342 15.148 -0.676 1.00 85.00 79 GLY A O 1
ATOM 659 N N . ASN A 1 80 ? 16.519 14.798 -0.256 1.00 85.88 80 ASN A N 1
ATOM 660 C CA . ASN A 1 80 ? 16.984 15.135 -1.592 1.00 85.88 80 ASN A CA 1
ATOM 661 C C . ASN A 1 80 ? 16.990 13.886 -2.489 1.00 85.88 80 ASN A C 1
ATOM 663 O O . ASN A 1 80 ? 17.938 13.102 -2.487 1.00 85.88 80 ASN A O 1
ATOM 667 N N . ILE A 1 81 ? 15.932 13.718 -3.290 1.00 82.19 81 ILE A N 1
ATOM 668 C CA . ILE A 1 81 ? 15.729 12.557 -4.181 1.00 82.19 81 ILE A CA 1
ATOM 669 C C . ILE A 1 81 ? 16.882 12.385 -5.193 1.00 82.19 81 ILE A C 1
ATOM 671 O O . ILE A 1 81 ? 17.113 11.279 -5.683 1.00 82.19 81 ILE A O 1
ATOM 675 N N . ASP A 1 82 ? 17.621 13.454 -5.503 1.00 80.19 82 ASP A N 1
ATOM 676 C CA . ASP A 1 82 ? 18.737 13.411 -6.451 1.00 80.19 82 ASP A CA 1
ATOM 677 C C . ASP A 1 82 ? 20.039 12.847 -5.870 1.00 80.19 82 ASP A C 1
ATOM 679 O O . ASP A 1 82 ? 20.876 12.347 -6.624 1.00 80.19 82 ASP A O 1
ATOM 683 N N . GLU A 1 83 ? 20.197 12.878 -4.548 1.00 78.06 83 GLU A N 1
ATOM 684 C CA . GLU A 1 83 ? 21.467 12.578 -3.873 1.00 78.06 83 GLU A CA 1
ATOM 685 C C . GLU A 1 83 ? 21.348 11.413 -2.883 1.00 78.06 83 GLU A C 1
ATOM 687 O O . GLU A 1 83 ? 22.298 10.647 -2.683 1.00 78.06 83 GLU A O 1
ATOM 692 N N . GLU A 1 84 ? 20.177 11.243 -2.267 1.00 77.12 84 GLU A N 1
ATOM 693 C CA . GLU A 1 84 ? 19.990 10.314 -1.162 1.00 77.12 84 GLU A CA 1
ATOM 694 C C . GLU A 1 84 ? 19.851 8.861 -1.614 1.00 77.12 84 GLU A C 1
ATOM 696 O O . GLU A 1 84 ? 18.939 8.478 -2.352 1.00 77.12 84 GLU A O 1
ATOM 701 N N . ARG A 1 85 ? 20.734 7.999 -1.084 1.00 74.06 85 ARG A N 1
ATOM 702 C CA . ARG A 1 85 ? 20.861 6.615 -1.558 1.00 74.06 85 ARG A CA 1
ATOM 703 C C . ARG A 1 85 ? 19.578 5.797 -1.497 1.00 74.06 85 ARG A C 1
ATOM 705 O O . ARG A 1 85 ? 19.305 4.989 -2.381 1.00 74.06 85 ARG A O 1
ATOM 712 N N . HIS A 1 86 ? 18.809 5.999 -0.442 1.00 71.19 86 HIS A N 1
ATOM 713 C CA . HIS A 1 86 ? 17.567 5.285 -0.187 1.00 71.19 86 HIS A CA 1
ATOM 714 C C . HIS A 1 86 ? 16.390 5.829 -1.020 1.00 71.19 86 HIS A C 1
ATOM 716 O O . HIS A 1 86 ? 15.386 5.134 -1.171 1.00 71.19 86 HIS A O 1
ATOM 722 N N . LEU A 1 87 ? 16.536 7.021 -1.615 1.00 75.56 87 LEU A N 1
ATOM 723 C CA . LEU A 1 87 ? 15.568 7.634 -2.525 1.00 75.56 87 LEU A CA 1
ATOM 724 C C . LEU A 1 87 ? 15.938 7.480 -4.006 1.00 75.56 87 LEU A C 1
ATOM 726 O O . LEU A 1 87 ? 15.101 7.783 -4.852 1.00 75.56 87 LEU A O 1
ATOM 730 N N . TYR A 1 88 ? 17.119 6.941 -4.349 1.00 71.69 88 TYR A N 1
ATOM 731 C CA . TYR A 1 88 ? 17.533 6.755 -5.752 1.00 71.69 88 TYR A CA 1
ATOM 732 C C . TYR A 1 88 ? 16.518 5.989 -6.604 1.00 71.69 88 TYR A C 1
ATOM 734 O O . TYR A 1 88 ? 16.421 6.255 -7.800 1.00 71.69 88 TYR A O 1
ATOM 742 N N . LYS A 1 89 ? 15.738 5.073 -6.016 1.00 70.69 89 LYS A N 1
ATOM 743 C CA . LYS A 1 89 ? 14.673 4.355 -6.738 1.00 70.69 89 LYS A CA 1
ATOM 744 C C . LYS A 1 89 ? 13.570 5.276 -7.277 1.00 70.69 89 LYS A C 1
ATOM 746 O O . LYS A 1 89 ? 12.934 4.927 -8.256 1.00 70.69 89 LYS A O 1
ATOM 751 N N . TYR A 1 90 ? 13.390 6.456 -6.684 1.00 73.44 90 TYR A N 1
ATOM 752 C CA . TYR A 1 90 ? 12.450 7.485 -7.134 1.00 73.44 90 TYR A CA 1
ATOM 753 C C . TYR A 1 90 ? 13.099 8.522 -8.064 1.00 73.44 90 TYR A C 1
ATOM 755 O O . TYR A 1 90 ? 12.445 9.444 -8.548 1.00 73.44 90 TYR A O 1
ATOM 763 N N . ARG A 1 91 ? 14.404 8.411 -8.346 1.00 68.62 91 ARG A N 1
ATOM 764 C CA . ARG A 1 91 ? 15.071 9.300 -9.307 1.00 68.62 91 ARG A CA 1
ATOM 765 C C . ARG A 1 91 ? 14.547 9.091 -10.730 1.00 68.62 91 ARG A C 1
ATOM 767 O O . ARG A 1 91 ? 14.550 10.040 -11.508 1.00 68.62 91 ARG A O 1
ATOM 774 N N . SER A 1 92 ? 14.107 7.872 -11.050 1.00 61.25 92 SER A N 1
ATOM 775 C CA . SER A 1 92 ? 13.485 7.499 -12.328 1.00 61.25 92 SER A CA 1
ATOM 776 C C . SER A 1 92 ? 12.091 8.096 -12.529 1.00 61.25 92 SER A C 1
ATOM 778 O O . SER A 1 92 ? 11.555 8.004 -13.630 1.00 61.25 92 SER A O 1
ATOM 780 N N . CYS A 1 93 ? 11.497 8.728 -11.513 1.00 65.56 93 CYS A N 1
ATOM 781 C CA . CYS A 1 93 ? 10.232 9.432 -11.665 1.00 65.56 93 CYS A CA 1
ATOM 782 C C . CYS A 1 93 ? 10.427 10.708 -12.490 1.00 65.56 93 CYS A C 1
ATOM 784 O O . CYS A 1 93 ? 11.234 11.558 -12.102 1.00 65.56 93 CYS A O 1
ATOM 786 N N . GLN A 1 94 ? 9.660 10.907 -13.571 1.00 62.28 94 GLN A N 1
ATOM 787 C CA . GLN A 1 94 ? 9.736 12.179 -14.308 1.00 62.28 94 GLN A CA 1
ATOM 788 C C . GLN A 1 94 ? 9.043 13.331 -13.549 1.00 62.28 94 GLN A C 1
ATOM 790 O O . GLN A 1 94 ? 9.289 14.489 -13.871 1.00 62.28 94 GLN A O 1
ATOM 795 N N . ASP A 1 95 ? 8.257 13.051 -12.493 1.00 78.44 95 ASP A N 1
ATOM 796 C CA . ASP A 1 95 ? 7.595 14.077 -11.665 1.00 78.44 95 ASP A CA 1
ATOM 797 C C . ASP A 1 95 ? 7.893 13.951 -10.154 1.00 78.44 95 ASP A C 1
ATOM 799 O O . ASP A 1 95 ? 7.056 13.579 -9.326 1.00 78.44 95 ASP A O 1
ATOM 803 N N . LYS A 1 96 ? 9.131 14.293 -9.778 1.00 83.38 96 LYS A N 1
ATOM 804 C CA . LYS A 1 96 ? 9.589 14.332 -8.374 1.00 83.38 96 LYS A CA 1
ATOM 805 C C . LYS A 1 96 ? 8.819 15.341 -7.523 1.00 83.38 96 LYS A C 1
ATOM 807 O O . LYS A 1 96 ? 8.686 15.148 -6.315 1.00 83.38 96 LYS A O 1
ATOM 812 N N . LYS A 1 97 ? 8.331 16.426 -8.133 1.00 85.12 97 LYS A N 1
ATOM 813 C CA . LYS A 1 97 ? 7.591 17.477 -7.427 1.00 85.12 97 LYS A CA 1
ATOM 814 C C . LYS A 1 97 ? 6.257 16.929 -6.928 1.00 85.12 97 LYS A C 1
ATOM 816 O O . LYS A 1 97 ? 5.961 17.059 -5.742 1.00 85.12 97 LYS A O 1
ATOM 821 N N . LYS A 1 98 ? 5.510 16.251 -7.800 1.00 85.56 98 LYS A N 1
ATOM 822 C CA . LYS A 1 98 ? 4.247 15.598 -7.445 1.00 85.56 98 LYS A CA 1
ATOM 823 C C . LYS A 1 98 ? 4.437 14.476 -6.424 1.00 85.56 98 LYS A C 1
ATOM 825 O O . LYS A 1 98 ? 3.643 14.350 -5.495 1.00 85.56 98 LYS A O 1
ATOM 830 N N . LEU A 1 99 ? 5.527 13.709 -6.525 1.00 86.56 99 LEU A N 1
ATOM 831 C CA . LEU A 1 99 ? 5.877 12.717 -5.504 1.00 86.56 99 LEU A CA 1
ATOM 832 C C . LEU A 1 99 ? 6.069 13.363 -4.119 1.00 86.56 99 LEU A C 1
ATOM 834 O O . LEU A 1 99 ? 5.520 12.872 -3.133 1.00 86.56 99 LEU A O 1
ATOM 838 N N . LYS A 1 100 ? 6.793 14.486 -4.034 1.00 90.69 100 LYS A N 1
ATOM 839 C CA . LYS A 1 100 ? 6.962 15.219 -2.769 1.00 90.69 100 LYS A CA 1
ATOM 840 C C . LYS A 1 100 ? 5.651 15.780 -2.222 1.00 90.69 100 LYS A C 1
ATOM 842 O O . LYS A 1 100 ? 5.445 15.752 -1.011 1.00 90.69 100 LYS A O 1
ATOM 847 N N . GLU A 1 101 ? 4.764 16.258 -3.089 1.00 90.88 101 GLU A N 1
ATOM 848 C CA . GLU A 1 101 ? 3.436 16.739 -2.698 1.00 90.88 101 GLU A CA 1
ATOM 849 C C . GLU A 1 101 ? 2.603 15.619 -2.060 1.00 90.88 101 GLU A C 1
ATOM 851 O O . GLU A 1 101 ? 2.142 15.756 -0.924 1.00 90.88 101 GLU A O 1
ATOM 856 N N . HIS A 1 102 ? 2.499 14.469 -2.730 1.00 91.06 102 HIS A N 1
ATOM 857 C CA . HIS A 1 102 ? 1.797 13.305 -2.191 1.00 91.06 102 HIS A CA 1
ATOM 858 C C . HIS A 1 102 ? 2.437 12.777 -0.905 1.00 91.06 102 HIS A C 1
ATOM 860 O O . HIS A 1 102 ? 1.720 12.416 0.027 1.00 91.06 102 HIS A O 1
ATOM 866 N N . ALA A 1 103 ? 3.768 12.783 -0.812 1.00 92.62 103 ALA A N 1
ATOM 867 C CA . ALA A 1 103 ? 4.473 12.416 0.409 1.00 92.62 103 ALA A CA 1
ATOM 868 C C . ALA A 1 103 ? 4.172 13.382 1.567 1.00 92.62 103 ALA A C 1
ATOM 870 O O . ALA A 1 103 ? 4.016 12.937 2.704 1.00 92.62 103 ALA A O 1
ATOM 871 N N . SER A 1 104 ? 4.020 14.685 1.299 1.00 95.19 104 SER A N 1
ATOM 872 C CA . SER A 1 104 ? 3.616 15.643 2.333 1.00 95.19 104 SER A CA 1
ATOM 873 C C . SER A 1 104 ? 2.224 15.330 2.867 1.00 95.19 104 SER A C 1
ATOM 875 O O . SER A 1 104 ? 2.074 15.149 4.077 1.00 95.19 104 SER A O 1
ATOM 877 N N . ILE A 1 105 ? 1.249 15.167 1.969 1.00 95.56 105 ILE A N 1
ATOM 878 C CA . ILE A 1 105 ? -0.134 14.814 2.322 1.00 95.56 105 ILE A CA 1
ATOM 879 C C . ILE A 1 105 ? -0.158 13.508 3.125 1.00 95.56 105 ILE A C 1
ATOM 881 O O . ILE A 1 105 ? -0.784 13.430 4.180 1.00 95.56 105 ILE A O 1
ATOM 885 N N . ALA A 1 106 ? 0.571 12.494 2.655 1.00 95.75 106 ALA A N 1
ATOM 886 C CA . ALA A 1 106 ? 0.643 11.200 3.314 1.00 95.75 106 ALA A CA 1
ATOM 887 C C . ALA A 1 106 ? 1.245 11.305 4.722 1.00 95.75 106 ALA A C 1
ATOM 889 O O . ALA A 1 106 ? 0.683 10.763 5.669 1.00 95.75 106 ALA A O 1
ATOM 890 N N . SER A 1 107 ? 2.348 12.043 4.884 1.00 96.12 107 SER A N 1
ATOM 891 C CA . SER A 1 107 ? 3.013 12.208 6.183 1.00 96.12 107 SER A CA 1
ATOM 892 C C . SER A 1 107 ? 2.103 12.837 7.243 1.00 96.12 107 SER A C 1
ATOM 894 O O . SER A 1 107 ? 2.055 12.366 8.381 1.00 96.12 107 SER A O 1
ATOM 896 N N . GLU A 1 108 ? 1.350 13.870 6.863 1.00 96.62 108 GLU A N 1
ATOM 897 C CA . GLU A 1 108 ? 0.423 14.581 7.745 1.00 96.62 108 GLU A CA 1
ATOM 898 C C . GLU A 1 108 ? -0.766 13.695 8.107 1.00 96.62 108 GLU A C 1
ATOM 900 O O . GLU A 1 108 ? -1.132 13.586 9.279 1.00 96.62 108 GLU A O 1
ATOM 905 N N . TYR A 1 109 ? -1.306 12.984 7.117 1.00 97.44 109 TYR A N 1
ATOM 906 C CA . TYR A 1 109 ? -2.422 12.075 7.316 1.00 97.44 109 TYR A CA 1
ATOM 907 C C . TYR A 1 109 ? -2.068 10.901 8.237 1.00 97.44 109 TYR A C 1
ATOM 909 O O . TYR A 1 109 ? -2.780 10.627 9.203 1.00 97.44 109 TYR A O 1
ATOM 917 N N . TYR A 1 110 ? -0.931 10.238 7.998 1.00 96.75 110 TYR A N 1
ATOM 918 C CA . TYR A 1 110 ? -0.488 9.129 8.841 1.00 96.75 110 TYR A CA 1
ATOM 919 C C . TYR A 1 110 ? -0.190 9.578 10.269 1.00 96.75 110 TYR A C 1
ATOM 921 O O . TYR A 1 110 ? -0.509 8.849 11.204 1.00 96.75 110 TYR A O 1
ATOM 929 N N . ARG A 1 111 ? 0.381 10.776 10.461 1.00 96.31 111 ARG A N 1
ATOM 930 C CA . ARG A 1 111 ? 0.574 11.348 11.800 1.00 96.31 111 ARG A CA 1
ATOM 931 C C . ARG A 1 111 ? -0.766 11.518 12.516 1.00 96.31 111 ARG A C 1
ATOM 933 O O . ARG A 1 111 ? -0.919 10.993 13.609 1.00 96.31 111 ARG A O 1
ATOM 940 N N . SER A 1 112 ? -1.743 12.146 11.861 1.00 95.81 112 SER A N 1
ATOM 941 C CA . SER A 1 112 ? -3.077 12.341 12.438 1.00 95.81 112 SER A CA 1
ATOM 942 C C . SER A 1 112 ? -3.768 11.029 12.821 1.00 95.81 112 SER A C 1
ATOM 944 O O . SER A 1 112 ? -4.460 10.990 13.833 1.00 95.81 112 SER A O 1
ATOM 946 N N . ILE A 1 113 ? -3.621 9.972 12.018 1.00 95.25 113 ILE A N 1
ATOM 947 C CA . ILE A 1 113 ? -4.195 8.653 12.317 1.00 95.25 113 ILE A CA 1
ATOM 948 C C . ILE A 1 113 ? -3.489 7.987 13.501 1.00 95.25 113 ILE A C 1
ATOM 950 O O . ILE A 1 113 ? -4.140 7.410 14.368 1.00 95.25 113 ILE A O 1
ATOM 954 N N . LEU A 1 114 ? -2.159 8.065 13.552 1.00 93.88 114 LEU A N 1
ATOM 955 C CA . LEU A 1 114 ? -1.367 7.458 14.621 1.00 93.88 114 LEU A CA 1
ATOM 956 C C . LEU A 1 114 ? -1.525 8.174 15.965 1.00 93.88 114 LEU A C 1
ATOM 958 O O . LEU A 1 114 ? -1.286 7.547 16.993 1.00 93.88 114 LEU A O 1
ATOM 962 N N . ASP A 1 115 ? -1.938 9.440 15.966 1.00 94.88 115 ASP A N 1
ATOM 963 C CA . ASP A 1 115 ? -2.295 10.177 17.183 1.00 94.88 115 ASP A CA 1
ATOM 964 C C . ASP A 1 115 ? -3.711 9.811 17.681 1.00 94.88 115 ASP A C 1
ATOM 966 O O . ASP A 1 115 ? -4.031 10.023 18.848 1.00 94.88 115 ASP A O 1
ATOM 970 N N . LYS A 1 116 ? -4.556 9.233 16.813 1.00 93.12 116 LYS A N 1
ATOM 971 C CA . LYS A 1 116 ? -5.965 8.886 17.072 1.00 93.12 116 LYS A CA 1
ATOM 972 C C . LYS A 1 116 ? -6.261 7.411 16.782 1.00 93.12 116 LYS A C 1
ATOM 974 O O . LYS A 1 116 ? -7.200 7.075 16.063 1.00 93.12 116 LYS A O 1
ATOM 979 N N . GLN A 1 117 ? -5.443 6.513 17.325 1.00 90.19 117 GLN A N 1
ATOM 980 C CA . GLN A 1 117 ? -5.473 5.080 16.980 1.00 90.19 117 GLN A CA 1
ATOM 981 C C . GLN A 1 117 ? -6.812 4.402 17.311 1.00 90.19 117 GLN A C 1
ATOM 983 O O . GLN A 1 117 ? -7.264 3.497 16.604 1.00 90.19 117 GLN A O 1
ATOM 988 N N . ASP A 1 118 ? -7.483 4.866 18.360 1.00 88.75 118 ASP A N 1
ATOM 989 C CA . ASP A 1 118 ? -8.778 4.333 18.784 1.00 88.75 118 ASP A CA 1
ATOM 990 C C . ASP A 1 118 ? -9.915 4.730 17.829 1.00 88.75 118 ASP A C 1
ATOM 992 O O . ASP A 1 118 ? -10.906 4.014 17.718 1.00 88.75 118 ASP A O 1
ATOM 996 N N . GLU A 1 119 ? -9.741 5.811 17.063 1.00 91.00 119 GLU A N 1
ATOM 997 C CA . GLU A 1 119 ? -10.730 6.337 16.111 1.00 91.00 119 GLU A CA 1
ATOM 998 C C . GLU A 1 119 ? -10.531 5.807 14.680 1.00 91.00 119 GLU A C 1
ATOM 1000 O O . GLU A 1 119 ? -11.241 6.219 13.764 1.00 91.00 119 GLU A O 1
ATOM 1005 N N . ILE A 1 120 ? -9.566 4.906 14.454 1.00 94.00 120 ILE A N 1
ATOM 1006 C CA . ILE A 1 120 ? -9.312 4.346 13.121 1.00 94.00 120 ILE A CA 1
ATOM 1007 C C . ILE A 1 120 ? -10.528 3.538 12.663 1.00 94.00 120 ILE A C 1
ATOM 1009 O O . ILE A 1 120 ? -10.869 2.517 13.263 1.00 94.00 120 ILE A O 1
ATOM 1013 N N . ASP A 1 121 ? -11.140 3.995 11.571 1.00 94.06 121 ASP A N 1
ATOM 1014 C CA . ASP A 1 121 ? -12.292 3.382 10.922 1.00 94.06 121 ASP A CA 1
ATOM 1015 C C . ASP A 1 121 ? -11.990 2.946 9.476 1.00 94.06 121 ASP A C 1
ATOM 1017 O O . ASP A 1 121 ? -10.882 3.097 8.943 1.00 94.06 121 ASP A O 1
ATOM 1021 N N . THR A 1 122 ? -13.005 2.393 8.815 1.00 93.88 122 THR A N 1
ATOM 1022 C CA . THR A 1 122 ? -12.932 1.933 7.425 1.00 93.88 122 THR A CA 1
ATOM 1023 C C . THR A 1 122 ? -12.524 3.049 6.461 1.00 93.88 122 THR A C 1
ATOM 1025 O O . THR A 1 122 ? -11.727 2.817 5.552 1.00 93.88 122 THR A O 1
ATOM 1028 N N . ASN A 1 123 ? -13.024 4.275 6.644 1.00 95.69 123 ASN A N 1
ATOM 1029 C CA . ASN A 1 123 ? -12.702 5.397 5.760 1.00 95.69 123 ASN A CA 1
ATOM 1030 C C . ASN A 1 123 ? -11.253 5.858 5.947 1.00 95.69 123 ASN A C 1
ATOM 1032 O O . ASN A 1 123 ? -10.573 6.160 4.961 1.00 95.69 123 ASN A O 1
ATOM 1036 N N . ALA A 1 124 ? -10.764 5.844 7.187 1.00 95.81 124 ALA A N 1
ATOM 1037 C CA . ALA A 1 124 ? -9.379 6.130 7.508 1.00 95.81 124 ALA A CA 1
ATOM 1038 C C . ALA A 1 124 ? -8.441 5.138 6.813 1.00 95.81 124 ALA A C 1
ATOM 1040 O O . ALA A 1 124 ? -7.525 5.540 6.093 1.00 95.81 124 ALA A O 1
ATOM 1041 N N . LEU A 1 125 ? -8.712 3.835 6.938 1.00 96.44 125 LEU A N 1
ATOM 1042 C CA . LEU A 1 125 ? -7.895 2.802 6.296 1.00 96.44 125 LEU A CA 1
ATOM 1043 C C . LEU A 1 125 ? -8.019 2.798 4.766 1.00 96.44 125 LEU A C 1
ATOM 1045 O O . LEU A 1 125 ? -7.031 2.530 4.078 1.00 96.44 125 LEU A O 1
ATOM 1049 N N . ARG A 1 126 ? -9.177 3.178 4.208 1.00 96.12 126 ARG A N 1
ATOM 1050 C CA . ARG A 1 126 ? -9.336 3.390 2.760 1.00 96.12 126 ARG A CA 1
ATOM 1051 C C . ARG A 1 126 ? -8.402 4.491 2.264 1.00 96.12 126 ARG A C 1
ATOM 1053 O O . ARG A 1 126 ? -7.710 4.308 1.263 1.00 96.12 126 ARG A O 1
ATOM 1060 N N . LYS A 1 127 ? -8.337 5.615 2.982 1.00 96.19 127 LYS A N 1
ATOM 1061 C CA . LYS A 1 127 ? -7.445 6.718 2.615 1.00 96.19 127 LYS A CA 1
ATOM 1062 C C . LYS A 1 127 ? -5.972 6.361 2.820 1.00 96.19 127 LYS A C 1
ATOM 1064 O O . LYS A 1 127 ? -5.140 6.748 2.003 1.00 96.19 127 LYS A O 1
ATOM 1069 N N . VAL A 1 128 ? -5.648 5.576 3.854 1.00 96.00 128 VAL A N 1
ATOM 1070 C CA . VAL A 1 128 ? -4.302 5.006 4.030 1.00 96.00 128 VAL A CA 1
ATOM 1071 C C . VAL A 1 128 ? -3.905 4.181 2.805 1.00 96.00 128 VAL A C 1
ATOM 1073 O O . VAL A 1 128 ? -2.832 4.417 2.257 1.00 96.00 128 VAL A O 1
ATOM 1076 N N . LEU A 1 129 ? -4.758 3.264 2.331 1.00 94.88 129 LEU A N 1
ATOM 1077 C CA . LEU A 1 129 ? -4.470 2.471 1.127 1.00 94.88 129 LEU A CA 1
ATOM 1078 C C . LEU A 1 129 ? -4.257 3.338 -0.116 1.00 94.88 129 LEU A C 1
ATOM 1080 O O . LEU A 1 129 ? -3.340 3.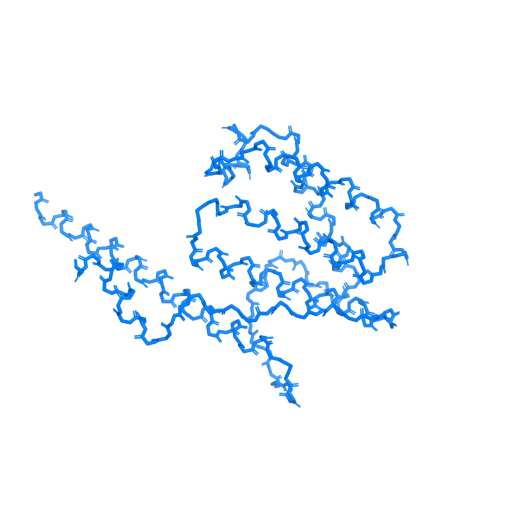066 -0.888 1.00 94.88 129 LEU A O 1
ATOM 1084 N N . GLU A 1 130 ? -5.073 4.376 -0.310 1.00 94.44 130 GLU A N 1
ATOM 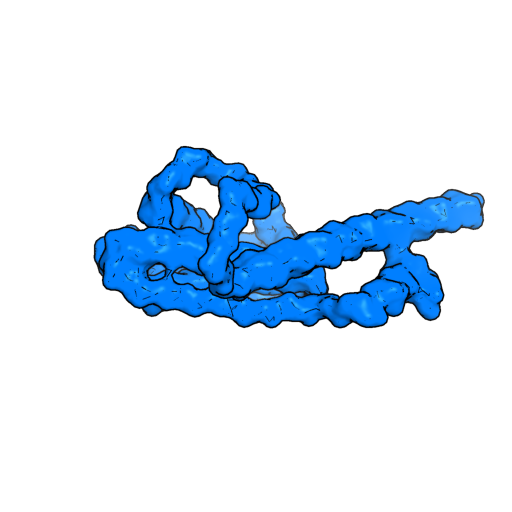1085 C CA . GLU A 1 130 ? -4.937 5.301 -1.442 1.00 94.44 130 GLU A CA 1
ATOM 1086 C C . GLU A 1 130 ? -3.555 5.974 -1.451 1.00 94.44 130 GLU A C 1
ATOM 1088 O O . GLU A 1 130 ? -2.865 5.988 -2.469 1.00 94.44 130 GLU A O 1
ATOM 1093 N N . LEU A 1 131 ? -3.111 6.472 -0.296 1.00 94.12 131 LEU A N 1
ATOM 1094 C CA . LEU A 1 131 ? -1.815 7.136 -0.154 1.00 94.12 131 LEU A CA 1
ATOM 1095 C C . LEU A 1 131 ? -0.641 6.157 -0.300 1.00 94.12 131 LEU A C 1
ATOM 1097 O O . LEU A 1 131 ? 0.372 6.500 -0.910 1.00 94.12 131 LEU A O 1
ATOM 1101 N N . GLN A 1 132 ? -0.770 4.932 0.217 1.00 91.94 132 GLN A N 1
ATOM 1102 C CA . GLN A 1 132 ? 0.228 3.872 0.029 1.00 91.94 132 GLN A CA 1
ATOM 1103 C C . GLN A 1 132 ? 0.368 3.495 -1.447 1.00 91.94 132 GLN A C 1
ATOM 1105 O O . GLN A 1 132 ? 1.487 3.385 -1.950 1.00 91.94 132 GLN A O 1
ATOM 1110 N N . LYS A 1 133 ? -0.765 3.364 -2.147 1.00 90.69 133 LYS A N 1
ATOM 1111 C CA . LYS A 1 133 ? -0.814 3.075 -3.579 1.00 90.69 133 LYS A CA 1
ATOM 1112 C C . LYS A 1 133 ? -0.066 4.127 -4.391 1.00 90.69 133 LYS A C 1
ATOM 1114 O O . LYS A 1 133 ? 0.794 3.751 -5.178 1.00 90.69 133 LYS A O 1
ATOM 1119 N N . ILE A 1 134 ? -0.309 5.413 -4.136 1.00 87.69 134 ILE A N 1
ATOM 1120 C CA . ILE A 1 134 ? 0.387 6.509 -4.829 1.00 87.69 134 ILE A CA 1
ATOM 1121 C C . ILE A 1 134 ? 1.908 6.418 -4.640 1.00 87.69 134 ILE A C 1
ATOM 1123 O O . ILE A 1 134 ? 2.660 6.628 -5.589 1.00 87.69 134 ILE A O 1
ATOM 1127 N N . ILE A 1 135 ? 2.378 6.088 -3.432 1.00 84.12 135 ILE A N 1
ATOM 1128 C CA . ILE A 1 135 ? 3.816 5.946 -3.157 1.00 84.12 135 ILE A CA 1
ATOM 1129 C C . ILE A 1 135 ? 4.409 4.751 -3.921 1.00 84.12 135 ILE A C 1
ATOM 1131 O O . ILE A 1 135 ? 5.496 4.882 -4.480 1.00 84.12 135 ILE A O 1
ATOM 1135 N N . TRP A 1 136 ? 3.710 3.613 -3.988 1.00 85.62 136 TRP A N 1
ATOM 1136 C CA . TRP A 1 136 ? 4.167 2.460 -4.775 1.00 85.62 136 TRP A CA 1
ATOM 1137 C C . TRP A 1 136 ? 4.154 2.731 -6.280 1.00 85.62 136 TRP A C 1
ATOM 1139 O O . TRP A 1 136 ? 5.117 2.394 -6.957 1.00 85.62 136 TRP A O 1
ATOM 1149 N N . GLU A 1 137 ? 3.101 3.360 -6.803 1.00 79.75 137 GLU A N 1
ATOM 1150 C CA . GLU A 1 137 ? 3.003 3.730 -8.223 1.00 79.75 137 GLU A CA 1
ATOM 1151 C C . GLU A 1 137 ? 4.057 4.767 -8.613 1.00 79.75 137 GLU A C 1
ATOM 1153 O O . GLU A 1 137 ? 4.567 4.757 -9.734 1.00 79.75 137 GLU A O 1
ATOM 1158 N N . ALA A 1 138 ? 4.436 5.647 -7.685 1.00 75.75 138 ALA A N 1
ATOM 1159 C CA . ALA A 1 138 ? 5.516 6.584 -7.924 1.00 75.75 138 ALA A CA 1
ATOM 1160 C C . ALA A 1 138 ? 6.855 5.873 -8.159 1.00 75.75 138 ALA A C 1
ATOM 1162 O O . ALA A 1 138 ? 7.647 6.373 -8.946 1.00 75.75 138 ALA A O 1
ATOM 1163 N N . GLU A 1 139 ? 7.106 4.690 -7.585 1.00 66.69 139 GLU A N 1
ATOM 1164 C CA . GLU A 1 139 ? 8.310 3.902 -7.911 1.00 66.69 139 GLU A CA 1
ATOM 1165 C C . GLU A 1 139 ? 8.374 3.493 -9.400 1.00 66.69 139 GLU A C 1
ATOM 1167 O O . GLU A 1 139 ? 9.450 3.158 -9.899 1.00 66.69 139 GLU A O 1
ATOM 1172 N N . SER A 1 140 ? 7.260 3.566 -10.137 1.00 62.62 140 SER A N 1
ATOM 1173 C CA . SER A 1 140 ? 7.098 3.051 -11.502 1.00 62.62 140 SER A CA 1
ATOM 1174 C C . SER A 1 140 ? 6.560 4.051 -12.499 1.00 62.62 140 SER A C 1
ATOM 1176 O O . SER A 1 140 ? 5.589 3.788 -13.199 1.00 62.62 140 SER A O 1
ATOM 1178 N N . TYR A 1 141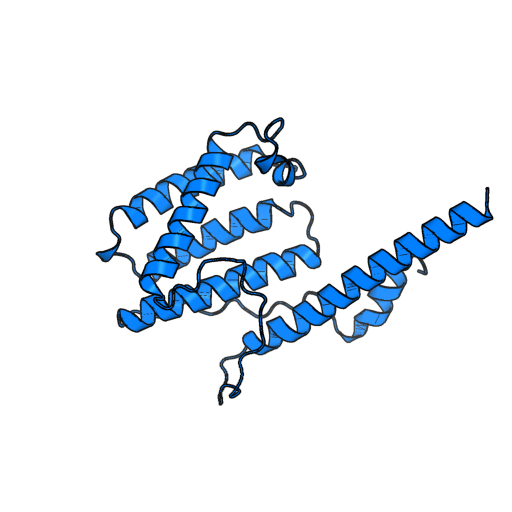 ? 7.200 5.206 -12.589 1.00 54.78 141 TYR A N 1
ATOM 1179 C CA . TYR A 1 141 ? 6.744 6.280 -13.464 1.00 54.78 141 TYR A CA 1
ATOM 1180 C C . TYR A 1 141 ? 6.511 5.873 -14.946 1.00 54.78 141 TYR A C 1
ATOM 1182 O O . TYR A 1 141 ? 5.752 6.543 -15.639 1.00 54.78 141 TYR A O 1
ATOM 1190 N N . GLU A 1 142 ? 7.070 4.761 -15.435 1.00 58.38 142 GLU A N 1
ATOM 1191 C CA . GLU A 1 142 ? 6.610 4.145 -16.688 1.00 58.38 142 GLU A CA 1
ATOM 1192 C C . GLU A 1 142 ? 5.689 2.947 -16.403 1.00 58.38 142 GLU A C 1
ATOM 1194 O O . GLU A 1 142 ? 6.108 2.056 -15.654 1.00 58.38 142 GLU A O 1
ATOM 1199 N N . PRO A 1 143 ? 4.478 2.888 -17.007 1.00 56.75 143 PRO A N 1
ATOM 1200 C CA . PRO A 1 143 ? 3.569 1.760 -16.849 1.00 56.75 143 PRO A CA 1
ATOM 1201 C C . PRO A 1 143 ? 4.277 0.488 -17.301 1.00 56.75 143 PRO A C 1
ATOM 1203 O O . PRO A 1 143 ? 4.518 0.246 -18.486 1.00 56.75 143 PRO A O 1
ATOM 1206 N N . ASN A 1 144 ? 4.671 -0.297 -16.308 1.00 63.75 144 ASN A N 1
ATOM 1207 C CA . ASN A 1 144 ? 5.373 -1.543 -16.480 1.00 63.75 144 ASN A CA 1
ATOM 1208 C C . ASN A 1 144 ? 4.497 -2.625 -15.857 1.00 63.75 144 ASN A C 1
ATOM 1210 O O . ASN A 1 144 ? 4.275 -2.583 -14.644 1.00 63.75 144 ASN A O 1
ATOM 1214 N N . PRO A 1 145 ? 4.095 -3.639 -16.638 1.00 63.41 145 PRO A N 1
ATOM 1215 C CA . PRO A 1 145 ? 3.359 -4.793 -16.145 1.00 63.41 145 PRO A CA 1
ATOM 1216 C C . PRO A 1 145 ? 3.893 -5.409 -14.842 1.00 63.41 145 PRO A C 1
ATOM 1218 O O . PRO A 1 145 ? 3.123 -5.881 -14.003 1.00 63.41 145 PRO A O 1
ATOM 1221 N N . ILE A 1 146 ? 5.219 -5.402 -14.648 1.00 67.00 146 ILE A N 1
ATOM 1222 C CA . ILE A 1 146 ? 5.870 -5.843 -13.406 1.00 67.00 146 ILE A CA 1
ATOM 1223 C C . ILE A 1 146 ? 5.381 -5.011 -12.229 1.00 67.00 146 ILE A C 1
ATOM 1225 O O . ILE A 1 146 ? 5.013 -5.565 -11.193 1.00 67.00 146 ILE A O 1
ATOM 1229 N N . ILE A 1 147 ? 5.416 -3.689 -12.369 1.00 70.19 147 ILE A N 1
ATOM 1230 C CA . ILE A 1 147 ? 5.123 -2.809 -11.253 1.00 70.19 147 ILE A CA 1
ATOM 1231 C C . ILE A 1 147 ? 3.624 -2.742 -10.998 1.00 70.19 147 ILE A C 1
ATOM 1233 O O . ILE A 1 147 ? 3.234 -2.815 -9.838 1.00 70.19 147 ILE A O 1
ATOM 1237 N N . ASP A 1 148 ? 2.783 -2.761 -12.031 1.00 71.19 148 ASP A N 1
ATOM 1238 C CA . ASP A 1 148 ? 1.329 -2.870 -11.851 1.00 71.19 148 ASP A CA 1
ATOM 1239 C C . ASP A 1 148 ? 0.974 -4.102 -11.000 1.00 71.19 148 ASP A C 1
ATOM 1241 O O . ASP A 1 148 ? 0.185 -4.033 -10.054 1.00 71.19 148 ASP A O 1
ATOM 1245 N N . THR A 1 149 ? 1.658 -5.221 -11.259 1.00 70.62 149 THR A N 1
ATOM 1246 C CA . THR A 1 149 ? 1.541 -6.458 -10.474 1.00 70.62 149 THR A CA 1
ATOM 1247 C C . THR A 1 149 ? 2.040 -6.281 -9.028 1.00 70.62 149 THR A C 1
ATOM 1249 O O . THR A 1 149 ? 1.417 -6.781 -8.088 1.00 70.62 149 THR A O 1
ATOM 1252 N N . MET A 1 150 ? 3.155 -5.570 -8.816 1.00 73.38 150 MET A N 1
ATOM 1253 C CA . MET A 1 150 ? 3.720 -5.308 -7.481 1.00 73.38 150 MET A CA 1
ATOM 1254 C C . MET A 1 150 ? 2.853 -4.361 -6.641 1.00 73.38 150 MET A C 1
ATOM 1256 O O . MET A 1 150 ? 2.623 -4.632 -5.457 1.00 73.38 150 MET A O 1
ATOM 1260 N N . VAL A 1 151 ? 2.357 -3.277 -7.243 1.00 78.94 151 VAL A N 1
ATOM 1261 C CA . VAL A 1 151 ? 1.432 -2.316 -6.628 1.00 78.94 151 VAL A CA 1
ATOM 1262 C C . VAL A 1 151 ? 0.165 -3.051 -6.217 1.00 78.94 151 VAL A C 1
ATOM 1264 O O . VAL A 1 151 ? -0.221 -3.001 -5.052 1.00 78.94 151 VAL A O 1
ATOM 1267 N N . TYR A 1 152 ? -0.435 -3.811 -7.135 1.00 81.00 152 TYR A N 1
ATOM 1268 C CA . TYR A 1 152 ? -1.640 -4.584 -6.857 1.00 81.00 152 TYR A CA 1
ATOM 1269 C C . TYR A 1 152 ? -1.456 -5.589 -5.721 1.00 81.00 152 TYR A C 1
ATOM 1271 O O . TYR A 1 152 ? -2.263 -5.622 -4.795 1.00 81.00 152 TYR A O 1
ATOM 1279 N N . SER A 1 153 ? -0.374 -6.371 -5.750 1.00 76.31 153 SER A N 1
ATOM 1280 C CA . SER A 1 153 ? -0.046 -7.323 -4.682 1.00 76.31 153 SER A CA 1
ATOM 1281 C C . SER A 1 153 ? 0.075 -6.635 -3.320 1.00 76.31 153 SER A C 1
ATOM 1283 O O . SER A 1 153 ? -0.437 -7.125 -2.310 1.00 76.31 153 SER A O 1
ATOM 1285 N N . SER A 1 154 ? 0.709 -5.461 -3.293 1.00 83.88 154 SER A N 1
ATOM 1286 C CA . SER A 1 154 ? 0.8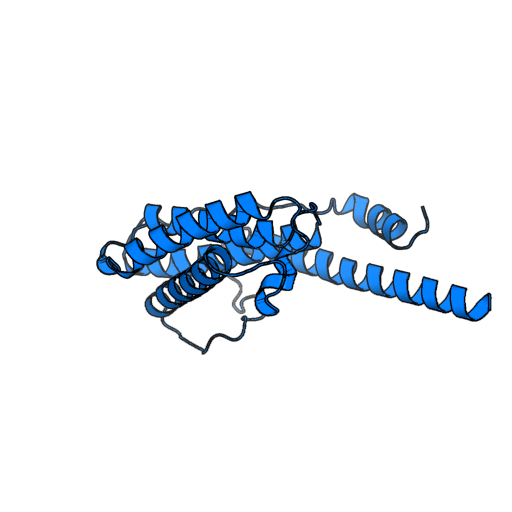84 -4.680 -2.070 1.00 83.88 154 SER A CA 1
ATOM 1287 C C . SER A 1 154 ? -0.445 -4.124 -1.552 1.00 83.88 154 SER A C 1
ATOM 1289 O O . SER A 1 154 ? -0.732 -4.272 -0.362 1.00 83.88 154 SER A O 1
ATOM 1291 N N . VAL A 1 155 ? -1.290 -3.584 -2.438 1.00 85.88 155 VAL A N 1
ATOM 1292 C CA . VAL A 1 155 ? -2.648 -3.122 -2.105 1.00 85.88 155 VAL A CA 1
ATOM 1293 C C . VAL A 1 155 ? -3.493 -4.279 -1.578 1.00 85.88 155 VAL A C 1
ATOM 1295 O O . VAL A 1 155 ? -4.101 -4.146 -0.519 1.00 85.88 155 VAL A O 1
ATOM 1298 N N . LEU A 1 156 ? -3.498 -5.431 -2.252 1.00 82.88 156 LEU A N 1
ATOM 1299 C CA . LEU A 1 156 ? -4.263 -6.605 -1.835 1.00 82.88 156 LEU A CA 1
ATOM 1300 C C . LEU A 1 156 ? -3.836 -7.085 -0.441 1.00 82.88 156 LEU A C 1
ATOM 1302 O O . LEU A 1 156 ? -4.674 -7.264 0.442 1.00 82.88 156 LEU A O 1
ATOM 1306 N N . ARG A 1 157 ? -2.525 -7.225 -0.208 1.00 83.19 157 ARG A N 1
ATOM 1307 C CA . ARG A 1 157 ? -1.980 -7.638 1.094 1.00 83.19 157 ARG A CA 1
ATOM 1308 C C . ARG A 1 157 ? -2.379 -6.676 2.211 1.00 83.19 157 ARG A C 1
ATOM 1310 O O . ARG A 1 157 ? -2.766 -7.118 3.289 1.00 83.19 157 ARG A O 1
ATOM 1317 N N . HIS A 1 158 ? -2.274 -5.373 1.967 1.00 90.06 158 HIS A N 1
ATOM 1318 C CA . HIS A 1 158 ? -2.614 -4.370 2.975 1.00 90.06 158 HIS A CA 1
ATOM 1319 C C . HIS A 1 158 ? -4.122 -4.305 3.213 1.00 90.06 158 HIS A C 1
ATOM 1321 O O . HIS A 1 158 ? -4.541 -4.195 4.358 1.00 90.06 158 HIS A O 1
ATOM 1327 N N . THR A 1 159 ? -4.934 -4.490 2.171 1.00 87.38 159 THR A N 1
ATOM 1328 C CA . THR A 1 159 ? -6.393 -4.604 2.298 1.00 87.38 159 THR A CA 1
ATOM 1329 C C . THR A 1 159 ? -6.773 -5.792 3.181 1.00 87.38 159 THR A C 1
ATOM 1331 O O . THR A 1 159 ? -7.592 -5.642 4.081 1.00 87.38 159 THR A O 1
ATOM 1334 N N . HIS A 1 160 ? -6.139 -6.959 3.006 1.00 87.06 160 HIS A N 1
ATOM 1335 C CA . HIS A 1 160 ? -6.372 -8.111 3.884 1.00 87.06 160 HIS A CA 1
ATOM 1336 C C . HIS A 1 160 ? -5.992 -7.832 5.340 1.00 87.06 160 HIS A C 1
ATOM 1338 O O . HIS A 1 160 ? -6.772 -8.147 6.236 1.00 87.06 160 HIS A O 1
ATOM 1344 N N . LEU A 1 161 ? -4.825 -7.226 5.582 1.00 90.81 161 LEU A N 1
ATOM 1345 C CA . LEU A 1 161 ? -4.398 -6.849 6.931 1.00 90.81 161 LEU A CA 1
ATOM 1346 C C . LEU A 1 161 ? -5.387 -5.866 7.579 1.00 90.81 161 LEU A C 1
ATOM 1348 O O . LEU A 1 161 ? -5.814 -6.067 8.713 1.00 90.81 161 LEU A O 1
ATOM 1352 N N . PHE A 1 162 ? -5.792 -4.833 6.845 1.00 93.06 162 PHE A N 1
ATOM 1353 C CA . PHE A 1 162 ? -6.749 -3.839 7.323 1.00 93.06 162 PHE A CA 1
ATOM 1354 C C . PHE A 1 162 ? -8.131 -4.451 7.556 1.00 93.06 162 PHE A C 1
ATOM 1356 O O . PHE A 1 162 ? -8.777 -4.130 8.543 1.00 93.06 162 PHE A O 1
ATOM 1363 N N . ASN A 1 163 ? -8.562 -5.414 6.744 1.00 87.94 163 ASN A N 1
ATOM 1364 C CA . ASN A 1 163 ? -9.807 -6.138 6.995 1.00 87.94 163 ASN A CA 1
ATOM 1365 C C . ASN A 1 163 ? -9.731 -7.027 8.242 1.00 87.94 163 ASN A C 1
ATOM 1367 O O . ASN A 1 163 ? -10.729 -7.152 8.947 1.00 87.94 163 ASN A O 1
ATOM 1371 N N . GLN A 1 164 ? -8.568 -7.596 8.574 1.00 88.88 164 GLN A N 1
ATOM 1372 C CA . GLN A 1 164 ? -8.381 -8.289 9.855 1.00 88.88 164 GLN A CA 1
ATOM 1373 C C . GLN A 1 164 ? -8.486 -7.320 11.043 1.00 88.88 164 GLN A C 1
ATOM 1375 O O . GLN A 1 164 ? -9.097 -7.663 12.055 1.00 88.88 164 GLN A O 1
ATOM 1380 N N . PHE A 1 165 ? -7.937 -6.107 10.913 1.00 91.44 165 PHE A N 1
ATOM 1381 C CA . PHE A 1 165 ? -8.088 -5.026 11.894 1.00 91.44 165 PHE A CA 1
ATOM 1382 C C . PHE A 1 165 ? -9.559 -4.617 12.072 1.00 91.44 165 PHE A C 1
ATOM 1384 O O . PHE A 1 165 ? -10.087 -4.659 13.183 1.00 91.44 165 PHE A O 1
ATOM 1391 N N . LEU A 1 166 ? -10.246 -4.289 10.974 1.00 90.75 166 LEU A N 1
ATOM 1392 C CA . LEU A 1 166 ? -11.641 -3.830 10.974 1.00 90.75 166 LEU A CA 1
ATOM 1393 C C . LEU A 1 166 ? -12.592 -4.916 11.485 1.00 90.75 166 LEU A C 1
ATOM 1395 O O . LEU A 1 166 ? -13.502 -4.631 12.261 1.00 90.75 166 LEU A O 1
ATOM 1399 N N . SER A 1 167 ? -12.334 -6.178 11.125 1.00 89.12 167 SER A N 1
ATOM 1400 C CA . SER A 1 167 ? -13.110 -7.321 11.605 1.00 89.12 167 SER A CA 1
ATOM 1401 C C . SER A 1 167 ? -13.030 -7.477 13.122 1.00 89.12 167 SER A C 1
ATOM 1403 O O . SER A 1 167 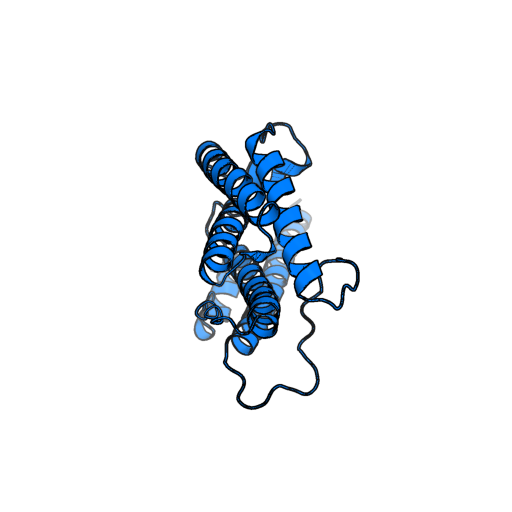? -14.053 -7.766 13.736 1.00 89.12 167 SER A O 1
ATOM 1405 N N . LYS A 1 168 ? -11.862 -7.260 13.746 1.00 89.75 168 LYS A N 1
ATOM 1406 C CA . LYS A 1 168 ? -11.744 -7.280 15.215 1.00 89.75 168 LYS A CA 1
ATOM 1407 C C . LYS A 1 168 ? -12.553 -6.167 15.881 1.00 89.75 168 LYS A C 1
ATOM 1409 O O . LYS A 1 168 ? -13.048 -6.355 16.988 1.00 89.75 168 LYS A O 1
ATOM 1414 N N . ARG A 1 169 ? -12.693 -5.025 15.205 1.00 89.25 169 ARG A N 1
ATOM 1415 C CA . ARG A 1 169 ? -13.433 -3.851 15.687 1.00 89.25 169 ARG A CA 1
ATOM 1416 C C . ARG A 1 169 ? -14.913 -3.844 15.281 1.00 89.25 169 ARG A C 1
ATOM 1418 O O . ARG A 1 169 ? -15.604 -2.874 15.568 1.00 89.25 169 ARG A O 1
ATOM 1425 N N . ASN A 1 170 ? -15.413 -4.916 14.654 1.00 90.38 170 ASN A N 1
ATOM 1426 C CA . ASN A 1 170 ? -16.780 -5.016 14.120 1.00 90.38 170 ASN A CA 1
ATOM 1427 C C . ASN A 1 170 ? -17.159 -3.852 13.181 1.00 90.38 170 ASN A C 1
ATOM 1429 O O . ASN A 1 170 ? -18.297 -3.385 13.186 1.00 90.38 170 ASN A O 1
ATOM 1433 N N . GLN A 1 171 ? -16.200 -3.370 12.391 1.00 89.50 171 GLN A N 1
ATOM 1434 C CA . GLN A 1 171 ? -16.404 -2.298 11.418 1.00 89.50 171 GLN A CA 1
ATOM 1435 C C . GLN A 1 171 ? -16.628 -2.853 10.006 1.00 89.50 171 GLN A C 1
ATOM 1437 O O . GLN A 1 171 ? -16.319 -4.011 9.714 1.00 89.50 171 GLN A O 1
ATOM 1442 N N . GLU A 1 172 ? -17.166 -2.012 9.119 1.00 92.31 172 GLU A N 1
ATOM 1443 C CA . GLU A 1 172 ? -17.317 -2.331 7.698 1.00 92.31 172 GLU A CA 1
ATOM 1444 C C . GLU A 1 172 ? -15.953 -2.674 7.079 1.00 92.31 172 GLU A C 1
ATOM 1446 O O . GLU A 1 172 ? -14.958 -1.994 7.327 1.00 92.31 172 GLU A O 1
ATOM 1451 N N . LEU A 1 173 ? -15.893 -3.734 6.274 1.00 91.19 173 LEU A N 1
ATOM 1452 C CA . LEU A 1 173 ? -14.653 -4.166 5.633 1.00 91.19 173 LEU A CA 1
ATOM 1453 C C . LEU A 1 173 ? -14.380 -3.359 4.361 1.00 91.19 173 LEU A C 1
ATOM 1455 O O . LEU A 1 173 ? -15.293 -2.915 3.671 1.00 91.19 173 LEU A O 1
ATOM 1459 N N . LEU A 1 174 ? -13.106 -3.215 4.015 1.00 86.38 174 LEU A N 1
ATOM 1460 C CA . LEU A 1 174 ? -12.684 -2.650 2.741 1.00 86.38 174 LEU A CA 1
ATOM 1461 C C . LEU A 1 174 ? -12.976 -3.628 1.603 1.00 86.38 174 LEU A C 1
ATOM 1463 O O . LEU A 1 174 ? -12.724 -4.834 1.714 1.00 86.38 174 LEU A O 1
ATOM 1467 N N . GLU A 1 175 ? -13.436 -3.081 0.483 1.00 84.38 175 GLU A N 1
ATOM 1468 C CA . GLU A 1 175 ? -13.550 -3.821 -0.766 1.00 84.38 175 GLU A CA 1
ATOM 1469 C C . GLU A 1 175 ? -12.168 -4.270 -1.249 1.00 84.38 175 GLU A C 1
ATOM 1471 O O . GLU A 1 175 ? -11.189 -3.518 -1.203 1.00 84.38 175 GLU A O 1
ATOM 1476 N N . LEU A 1 176 ? -12.088 -5.511 -1.726 1.00 76.81 176 LEU A N 1
ATOM 1477 C CA . LEU A 1 176 ? -10.867 -6.017 -2.340 1.00 76.81 176 LEU A CA 1
ATOM 1478 C C . LEU A 1 176 ? -10.626 -5.303 -3.678 1.00 76.81 176 LEU A C 1
ATOM 1480 O O . LEU A 1 176 ? -11.582 -5.054 -4.417 1.00 76.81 176 LEU A O 1
ATOM 1484 N N . PRO A 1 177 ? -9.362 -4.996 -4.025 1.00 75.38 177 PRO A N 1
ATOM 1485 C CA . PRO A 1 177 ? -9.059 -4.343 -5.287 1.00 75.38 177 PRO A CA 1
ATOM 1486 C C . PRO A 1 177 ? -9.537 -5.211 -6.464 1.00 75.38 177 PRO A C 1
ATOM 1488 O O . PRO A 1 177 ? -9.315 -6.431 -6.456 1.00 75.38 177 PRO A O 1
ATOM 1491 N N . PRO A 1 178 ? -10.163 -4.605 -7.492 1.00 68.38 178 PRO A N 1
ATOM 1492 C CA . PRO A 1 178 ? -10.669 -5.342 -8.637 1.00 68.38 178 PRO A CA 1
ATOM 1493 C C . PRO A 1 178 ? -9.525 -6.074 -9.330 1.00 68.38 178 PRO A C 1
ATOM 1495 O O . PRO A 1 178 ? -8.400 -5.579 -9.414 1.00 68.38 178 PRO A O 1
ATOM 1498 N N . ARG A 1 179 ? -9.825 -7.274 -9.823 1.00 62.91 179 ARG A N 1
ATOM 1499 C CA . ARG A 1 179 ? -8.856 -8.128 -10.505 1.00 62.91 179 ARG A CA 1
ATOM 1500 C C . ARG A 1 179 ? -8.196 -7.367 -11.652 1.00 62.91 179 ARG A C 1
ATOM 1502 O O . ARG A 1 179 ? -8.886 -6.876 -12.544 1.00 62.91 179 ARG A O 1
ATOM 1509 N N . ILE A 1 180 ? -6.868 -7.342 -11.659 1.00 61.66 180 ILE A N 1
ATOM 1510 C CA . ILE A 1 180 ? -6.103 -6.854 -12.802 1.00 61.66 180 ILE A CA 1
ATOM 1511 C C . ILE A 1 180 ? -5.739 -8.023 -13.716 1.00 61.66 180 ILE A C 1
ATOM 1513 O O . ILE A 1 180 ? -5.332 -9.093 -13.260 1.00 61.66 180 ILE A O 1
ATOM 1517 N N . TYR A 1 181 ? -5.908 -7.817 -15.016 1.00 60.22 181 TYR A N 1
ATOM 1518 C CA . TYR A 1 181 ? -5.410 -8.711 -16.054 1.00 60.22 181 TYR A CA 1
ATOM 1519 C C . TYR A 1 181 ? -4.315 -7.957 -16.784 1.00 60.22 181 TYR A C 1
ATOM 1521 O O . TYR A 1 181 ? -4.580 -7.206 -17.715 1.00 60.22 181 TYR A O 1
ATOM 1529 N N . VAL A 1 182 ? -3.086 -8.096 -16.297 1.00 54.19 182 VAL A N 1
ATOM 1530 C CA . VAL A 1 182 ? -1.947 -7.373 -16.877 1.00 54.19 182 VAL A CA 1
ATOM 1531 C C . VAL A 1 182 ? -1.508 -8.007 -18.203 1.00 54.19 182 VAL A C 1
ATOM 1533 O O . VAL A 1 182 ? -0.937 -7.343 -19.060 1.00 54.19 182 VAL A O 1
ATOM 1536 N N . PHE A 1 183 ? -1.816 -9.290 -18.395 1.00 53.12 183 PHE A N 1
ATOM 1537 C CA . PHE A 1 183 ? -1.531 -10.026 -19.618 1.00 53.12 183 PHE A CA 1
ATOM 1538 C C . PHE A 1 183 ? -2.787 -10.759 -20.060 1.00 53.12 183 PHE A C 1
ATOM 1540 O O . PHE A 1 183 ? -3.398 -11.477 -19.263 1.00 53.12 183 PHE A O 1
ATOM 1547 N N . ASP A 1 18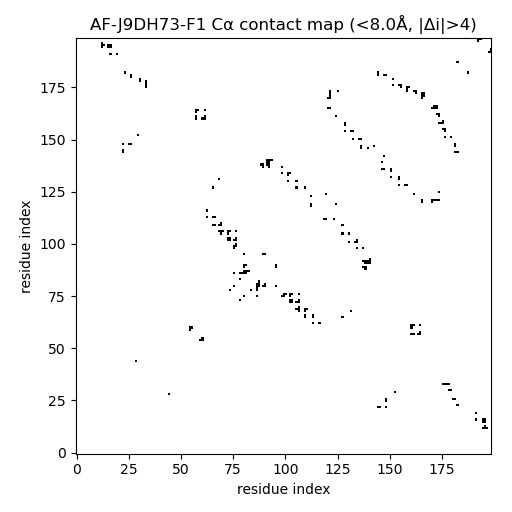4 ? -3.136 -10.612 -21.334 1.00 55.56 184 ASP A N 1
ATOM 1548 C CA . ASP A 1 184 ? -4.020 -11.566 -21.981 1.00 55.56 184 ASP A CA 1
ATOM 1549 C C . ASP A 1 184 ? -3.277 -12.904 -22.086 1.00 55.56 184 ASP A C 1
ATOM 1551 O O . ASP A 1 184 ? -2.170 -12.980 -22.631 1.00 55.56 184 ASP A O 1
ATOM 1555 N N . HIS A 1 185 ? -3.870 -13.952 -21.513 1.00 52.06 185 HIS A N 1
ATOM 1556 C CA . HIS A 1 185 ? -3.312 -15.300 -21.539 1.00 52.06 185 HIS A CA 1
ATOM 1557 C C . HIS A 1 185 ? -3.072 -15.767 -22.983 1.00 52.06 185 HIS A C 1
ATOM 1559 O O . HIS A 1 185 ? -2.070 -16.431 -23.260 1.00 52.06 185 HIS A O 1
ATOM 1565 N N . ASP A 1 186 ? -3.941 -15.365 -23.910 1.00 55.69 186 ASP A N 1
ATOM 1566 C CA . ASP A 1 186 ? -3.866 -15.762 -25.314 1.00 55.69 186 ASP A CA 1
ATOM 1567 C C . ASP A 1 186 ? -2.767 -14.998 -26.074 1.00 55.69 186 ASP A C 1
ATOM 1569 O O . ASP A 1 186 ? -2.250 -15.473 -27.089 1.00 55.69 186 ASP A O 1
ATOM 1573 N N . GLU A 1 187 ? -2.312 -13.862 -25.535 1.00 57.12 187 GLU A N 1
ATOM 1574 C CA . GLU A 1 187 ? -1.196 -13.085 -26.076 1.00 57.12 187 GLU A CA 1
ATOM 1575 C C . GLU A 1 187 ? 0.153 -13.384 -25.393 1.00 57.12 187 GLU A C 1
ATOM 1577 O O . GLU A 1 187 ? 1.184 -12.874 -25.836 1.00 57.12 187 GLU A O 1
ATOM 1582 N N . VAL A 1 188 ? 0.214 -14.266 -24.384 1.00 58.56 188 VAL A N 1
ATOM 1583 C CA . VAL A 1 188 ? 1.478 -14.660 -23.718 1.00 58.56 188 VAL A CA 1
ATOM 1584 C C . VAL A 1 188 ? 2.575 -15.071 -24.715 1.00 58.56 188 VAL A C 1
ATOM 1586 O O . VAL A 1 188 ? 3.698 -14.569 -24.591 1.00 58.56 188 VAL A O 1
ATOM 1589 N N . PRO A 1 189 ? 2.308 -15.897 -25.750 1.00 58.12 189 PRO A N 1
ATOM 1590 C CA . PRO A 1 189 ? 3.321 -16.237 -26.752 1.00 58.12 189 PRO A CA 1
ATOM 1591 C C . PRO A 1 189 ? 3.808 -15.027 -27.566 1.00 58.12 189 PRO A C 1
ATOM 1593 O O . PRO A 1 189 ? 4.976 -14.970 -27.954 1.00 58.12 189 PRO A O 1
ATOM 1596 N N . LYS A 1 190 ? 2.929 -14.050 -27.823 1.00 60.66 190 LYS A N 1
ATOM 1597 C CA . LYS A 1 190 ? 3.230 -12.808 -28.552 1.00 60.66 190 LYS A CA 1
ATOM 1598 C C . LYS A 1 190 ? 4.085 -11.873 -27.697 1.00 60.66 190 LYS A C 1
ATOM 1600 O O . LYS A 1 190 ? 5.118 -11.404 -28.173 1.00 60.66 190 LYS A O 1
ATOM 1605 N N . TYR A 1 191 ? 3.731 -11.685 -26.426 1.00 55.66 191 TYR A N 1
ATOM 1606 C CA . TYR A 1 191 ? 4.540 -10.934 -25.467 1.00 55.66 191 TYR A CA 1
ATOM 1607 C C . TYR A 1 191 ? 5.925 -11.565 -25.300 1.00 55.66 191 TYR A C 1
ATOM 1609 O O . TYR A 1 191 ? 6.937 -10.876 -25.409 1.00 55.66 191 TYR A O 1
ATOM 1617 N N . MET A 1 192 ? 6.000 -12.892 -25.156 1.00 56.59 192 MET A N 1
ATOM 1618 C CA . MET A 1 192 ? 7.277 -13.605 -25.085 1.00 56.59 192 MET A CA 1
ATOM 1619 C C . MET A 1 192 ? 8.152 -13.399 -26.328 1.00 56.59 192 MET A C 1
ATOM 1621 O O . MET A 1 192 ? 9.355 -13.185 -26.185 1.00 56.59 192 MET A O 1
ATOM 1625 N N . LYS A 1 193 ? 7.577 -13.422 -27.539 1.00 57.72 193 LYS A N 1
ATOM 1626 C CA . LYS A 1 193 ? 8.322 -13.158 -28.784 1.00 57.72 193 LYS A CA 1
ATOM 1627 C C . LYS A 1 193 ? 8.829 -11.720 -28.880 1.00 57.72 193 LYS A C 1
ATOM 1629 O O . LYS A 1 193 ? 9.976 -11.524 -29.294 1.00 57.72 193 LYS A O 1
ATOM 1634 N N . MET A 1 194 ? 8.006 -10.748 -28.478 1.00 53.72 194 MET A N 1
ATOM 1635 C CA . MET A 1 194 ? 8.364 -9.327 -28.438 1.00 53.72 194 MET A CA 1
ATOM 1636 C C . MET A 1 194 ? 9.538 -9.089 -27.479 1.00 53.72 194 MET A C 1
ATOM 1638 O O . MET A 1 194 ? 10.535 -8.477 -27.853 1.00 53.72 194 MET A O 1
ATOM 1642 N N . PHE A 1 195 ? 9.476 -9.656 -26.272 1.00 51.47 195 PHE A N 1
ATOM 1643 C CA . PHE A 1 195 ? 10.523 -9.497 -25.258 1.00 51.47 195 PHE A CA 1
ATOM 1644 C C . PHE A 1 195 ? 11.789 -10.318 -25.530 1.00 51.47 195 PHE A C 1
ATOM 1646 O O . PHE A 1 195 ? 12.872 -9.935 -25.092 1.00 51.47 195 PHE A O 1
ATOM 1653 N N . ALA A 1 196 ? 11.689 -11.413 -26.286 1.00 53.91 196 ALA A N 1
ATOM 1654 C CA . ALA A 1 196 ? 12.847 -12.165 -26.766 1.00 53.91 196 ALA A CA 1
ATOM 1655 C C . ALA A 1 196 ? 13.561 -11.495 -27.962 1.00 53.91 196 ALA A C 1
ATOM 1657 O O . ALA A 1 196 ? 14.567 -12.032 -28.431 1.00 53.91 196 ALA A O 1
ATOM 1658 N N . GLY A 1 197 ? 13.065 -10.349 -28.455 1.00 46.06 197 GLY A N 1
ATOM 1659 C CA . GLY A 1 197 ? 13.632 -9.630 -29.602 1.00 46.06 197 GLY A CA 1
ATOM 1660 C C . GLY A 1 197 ? 13.473 -10.380 -30.927 1.00 46.06 197 GLY A C 1
ATOM 1661 O O . GLY A 1 197 ? 14.345 -10.303 -31.786 1.00 46.06 197 GLY A O 1
ATOM 1662 N N . SER A 1 198 ? 12.401 -11.164 -31.055 1.00 45.56 198 SER A N 1
ATOM 1663 C CA . SER A 1 198 ? 12.149 -12.078 -32.183 1.00 45.56 198 SER A CA 1
ATOM 1664 C C . SER A 1 198 ? 10.867 -11.747 -32.961 1.00 45.56 198 SER A C 1
ATOM 1666 O O . SER A 1 198 ? 10.297 -12.628 -33.606 1.00 45.56 198 SER A O 1
ATOM 1668 N N . GLY A 1 199 ? 10.402 -10.499 -32.850 1.00 44.78 199 GLY A N 1
ATOM 1669 C CA . GLY A 1 199 ? 9.253 -9.946 -33.572 1.00 44.78 199 GLY A CA 1
ATOM 1670 C C . GLY A 1 199 ? 9.679 -9.057 -34.726 1.00 44.78 199 GLY A C 1
ATOM 1671 O O . GLY A 1 199 ? 10.702 -8.357 -34.563 1.00 44.78 199 GLY A O 1
#